Protein AF-A0A7J8PIS8-F1 (afdb_monomer)

Foldseek 3Di:
DDPVVVVVVVCVVCLLVLLVVLLCLLQVLLVCLVVVHDPADDPPDPVNVVVVCVVCVVLVVLVVVCVVVVHDPVVSLVVVLVSSLCSLFVSPVVVVCVVCVVVVHDDDDPDPDPPPQDPVNVVCVVVVNDDDPDDDPRCVSVVVSLVSLVVSLVSNVVCVVVPVDPRSDPVSNVSSVVNCSVVVCVCVVPPD

Solvent-accessible surface area (backbone atoms only — not comparable to full-atom values): 11129 Å² total; per-residue (Å²): 132,57,72,70,59,53,51,55,54,49,55,62,69,52,48,30,63,52,14,57,61,50,50,47,67,59,40,51,55,37,52,28,57,68,69,71,49,75,90,64,68,53,86,90,41,77,67,33,56,55,56,51,50,53,50,50,49,54,55,47,50,56,50,48,55,38,47,76,70,72,47,50,72,70,53,51,56,50,48,57,48,49,51,52,52,39,24,45,19,61,19,39,53,50,39,49,52,51,52,38,46,75,75,69,43,87,69,88,70,90,74,82,74,77,85,72,75,50,73,65,59,50,52,38,49,75,71,69,52,80,78,79,69,83,85,58,75,57,50,51,57,47,50,52,41,36,52,49,36,50,54,27,44,54,52,51,50,54,43,56,74,68,62,78,48,88,74,67,51,68,59,58,56,50,49,49,67,64,44,64,47,69,60,50,55,53,55,58,74,74,63,123

Mean predicted aligned error: 10.65 Å

Organism: Gossypium raimondii (NCBI:txid29730)

Radius of gyration: 21.22 Å; Cα contacts (8 Å, |Δi|>4): 119; chains: 1; bounding box: 47×52×52 Å

InterPro domains:
  IPR005150 Cellulose synthase [PF03552] (16-169)

Sequence (192 aa):
MGLFIGLGYSSYAYSSILSIPITTYSFVPQLALLNGLNIFPKVSEPWFLLYVLVFLGAYGQDFLEHCVGGGTIQRWWSDQRLWMIKGLSCFLFGLTEFLLKSIGIPTQGFNVTRKVVDDEQRKRYVQGLFEFGVSSAMFVPLTMAAIVNLFSFTYGLIHFVNGSNKEMGLMPLLLSASFPLLKQLWYWLFIQ

Secondary structure (DSSP, 8-state):
--HHHHHHHHHHHHGGGGHHHHHHHHHHHHHHHHTT---SPPTTSTHHHHHHHHHHHHHHHHHHHHHHTT--HHHHHHHHHHHHHHIIIIIHHHHHHHHHHHTTPPPPP---------HHHHHHHHTT-----S--TTHHHHHHHHHHHHHHHHHHHHHHHTTS-TTS-HHHHHHHHHSTHHHHHHHHHS--

Structure (mmCIF, N/CA/C/O backbone):
data_AF-A0A7J8PIS8-F1
#
_entry.id   AF-A0A7J8PIS8-F1
#
loop_
_atom_site.group_PDB
_atom_site.id
_atom_site.type_symbol
_atom_site.label_atom_id
_atom_site.label_alt_id
_atom_site.label_comp_id
_atom_site.label_asym_id
_atom_site.label_entity_id
_atom_site.label_seq_id
_atom_site.pdbx_PDB_ins_code
_atom_site.Cartn_x
_atom_site.Cartn_y
_atom_site.Cartn_z
_atom_site.occupancy
_atom_site.B_iso_or_equiv
_atom_site.auth_seq_id
_atom_site.auth_comp_id
_atom_site.auth_asym_id
_atom_site.auth_atom_id
_atom_site.pdbx_PDB_model_num
ATOM 1 N N . MET A 1 1 ? -17.020 -23.734 18.393 1.00 70.94 1 MET A N 1
ATOM 2 C CA . MET A 1 1 ? -16.803 -23.030 17.109 1.00 70.94 1 MET A CA 1
ATOM 3 C C . MET A 1 1 ? -16.137 -23.989 16.141 1.00 70.94 1 MET A C 1
ATOM 5 O O . MET A 1 1 ? -15.206 -24.665 16.555 1.00 70.94 1 MET A O 1
ATOM 9 N N . GLY A 1 2 ? -16.631 -24.106 14.905 1.00 92.00 2 GLY A N 1
ATOM 10 C CA . GLY A 1 2 ? -15.984 -24.940 13.882 1.00 92.00 2 GLY A CA 1
ATOM 11 C C . GLY A 1 2 ? -14.656 -24.339 13.407 1.00 92.00 2 GLY A C 1
ATOM 12 O O . GLY A 1 2 ? -14.461 -23.128 13.515 1.00 92.00 2 GLY A O 1
ATOM 13 N N . LEU A 1 3 ? -13.763 -25.171 12.857 1.00 92.62 3 LEU A N 1
ATOM 14 C CA . LEU A 1 3 ? -12.428 -24.758 12.396 1.00 92.62 3 LEU A CA 1
ATOM 15 C C . LEU A 1 3 ? -12.496 -23.611 11.373 1.00 92.62 3 LEU A C 1
ATOM 17 O O . LEU A 1 3 ? -11.812 -22.606 11.534 1.00 92.62 3 LEU A O 1
ATOM 21 N N . PHE A 1 4 ? -13.388 -23.711 10.383 1.00 92.19 4 PHE A N 1
ATOM 22 C CA . PHE A 1 4 ? -13.579 -22.673 9.361 1.00 92.19 4 PHE A CA 1
ATOM 23 C C . PHE A 1 4 ? -14.042 -21.332 9.937 1.00 92.19 4 PHE A C 1
ATOM 25 O O . PHE A 1 4 ? -13.582 -20.277 9.515 1.00 92.19 4 PHE A O 1
ATOM 32 N N . ILE A 1 5 ? -14.914 -21.370 10.944 1.00 92.50 5 ILE A N 1
ATOM 33 C CA . ILE A 1 5 ? -15.400 -20.162 11.616 1.00 92.50 5 ILE A CA 1
ATOM 34 C C . ILE A 1 5 ? -14.256 -19.510 12.404 1.00 92.50 5 ILE A C 1
ATOM 36 O O . ILE A 1 5 ? -14.087 -18.294 12.353 1.00 92.50 5 ILE A O 1
ATOM 40 N N . GLY A 1 6 ? -13.434 -20.316 13.087 1.00 92.12 6 GLY A N 1
ATOM 41 C CA . GLY A 1 6 ? -12.243 -19.833 13.789 1.00 92.12 6 GLY A CA 1
ATOM 42 C C . GLY A 1 6 ? -11.248 -19.132 12.860 1.00 92.12 6 GLY A C 1
ATOM 43 O O . GLY A 1 6 ? -10.754 -18.060 13.208 1.00 92.12 6 GLY A O 1
ATOM 44 N N . LEU A 1 7 ? -11.016 -19.689 11.665 1.00 91.38 7 LEU A N 1
ATOM 45 C CA . LEU A 1 7 ? -10.169 -19.068 10.639 1.00 91.38 7 LEU A CA 1
ATOM 46 C C . LEU A 1 7 ? -10.740 -17.739 10.127 1.00 91.38 7 LEU A C 1
ATOM 48 O O . LEU A 1 7 ? -9.987 -16.790 9.931 1.00 91.38 7 LEU A O 1
ATOM 52 N N . GLY A 1 8 ? -12.060 -17.640 9.958 1.00 88.50 8 GLY A N 1
ATOM 53 C CA . GLY A 1 8 ? -12.698 -16.383 9.563 1.00 88.50 8 GLY A CA 1
ATOM 54 C C . GLY A 1 8 ? -12.511 -15.278 10.607 1.00 88.50 8 GLY A C 1
ATOM 55 O O . GLY A 1 8 ? -12.168 -14.148 10.275 1.00 88.50 8 GLY A O 1
ATOM 56 N N . TYR A 1 9 ? -12.675 -15.588 11.895 1.00 89.12 9 TYR A N 1
ATOM 57 C CA . TYR A 1 9 ? -12.446 -14.590 12.945 1.00 89.12 9 TYR A CA 1
ATOM 58 C C . TYR A 1 9 ? -10.978 -14.173 13.053 1.00 89.12 9 TYR A C 1
ATOM 60 O O . TYR A 1 9 ? -10.696 -12.987 13.247 1.00 89.12 9 TYR A O 1
ATOM 68 N N . SER A 1 10 ? -10.041 -15.115 12.910 1.00 88.12 10 SER A N 1
ATOM 69 C CA . SER A 1 10 ? -8.617 -14.787 12.968 1.00 88.12 10 SER A CA 1
ATOM 70 C C . SER A 1 10 ? -8.183 -13.926 11.780 1.00 88.12 10 SER A C 1
ATOM 72 O O . SER A 1 10 ? -7.453 -12.957 11.990 1.00 88.12 10 SER A O 1
ATOM 74 N N . SER A 1 11 ? -8.677 -14.180 10.562 1.00 86.38 11 SER A N 1
ATOM 75 C CA . SER A 1 11 ? -8.344 -13.351 9.393 1.00 86.38 11 SER A CA 1
ATOM 76 C C . SER A 1 11 ? -8.783 -11.895 9.569 1.00 86.38 11 SER A C 1
ATOM 78 O O . SER A 1 11 ? -8.022 -10.974 9.260 1.00 86.38 11 SER A O 1
ATOM 80 N N . TYR A 1 12 ? -9.972 -11.665 10.135 1.00 83.94 12 TYR A N 1
ATOM 81 C CA . TYR A 1 12 ? -10.429 -10.312 10.460 1.00 83.94 12 TYR A CA 1
ATOM 82 C C . TYR A 1 12 ? -9.581 -9.656 11.554 1.00 83.94 12 TYR A C 1
ATOM 84 O O . TYR A 1 12 ? -9.215 -8.489 11.417 1.00 83.94 12 TYR A O 1
ATOM 92 N N . ALA A 1 13 ? -9.214 -10.394 12.605 1.00 84.06 13 ALA A N 1
ATOM 93 C CA . ALA A 1 13 ? -8.373 -9.866 13.682 1.00 84.06 13 ALA A CA 1
ATOM 94 C C . ALA A 1 13 ? -6.973 -9.459 13.186 1.00 84.06 13 ALA A C 1
ATOM 96 O O . ALA A 1 13 ? -6.450 -8.417 13.583 1.00 84.06 13 ALA A O 1
ATOM 97 N N . TYR A 1 14 ? -6.384 -10.241 12.278 1.00 84.50 14 TYR A N 1
ATOM 98 C CA . TYR A 1 14 ? -5.054 -9.978 11.723 1.00 84.50 14 TYR A CA 1
ATOM 99 C C . TYR A 1 14 ? -5.040 -9.006 10.539 1.00 84.50 14 TYR A C 1
ATOM 101 O O . TYR A 1 14 ? -3.963 -8.628 10.077 1.00 84.50 14 TYR A O 1
ATOM 109 N N . SER A 1 15 ? -6.200 -8.536 10.074 1.00 83.88 15 SER A N 1
ATOM 110 C CA . SER A 1 15 ? -6.287 -7.609 8.938 1.00 83.88 15 SER A CA 1
ATOM 111 C C . SER A 1 15 ? -5.486 -6.314 9.159 1.00 83.88 15 SER A C 1
ATOM 113 O O . SER A 1 15 ? -4.924 -5.777 8.210 1.00 83.88 15 SER A O 1
ATOM 115 N N . SER A 1 16 ? -5.331 -5.854 10.408 1.00 87.50 16 SER A N 1
ATOM 116 C CA . SER A 1 16 ? -4.517 -4.671 10.735 1.00 87.50 16 SER A CA 1
ATOM 117 C C . SER A 1 16 ? -3.022 -4.846 10.437 1.00 87.50 16 SER A C 1
ATOM 119 O O . SER A 1 16 ? -2.347 -3.864 10.129 1.00 87.50 16 SER A O 1
ATOM 121 N N . ILE A 1 17 ? -2.493 -6.078 10.466 1.00 89.00 17 ILE A N 1
ATOM 122 C CA . ILE A 1 17 ? -1.082 -6.359 10.135 1.00 89.00 17 ILE A CA 1
ATOM 123 C C . ILE A 1 17 ? -0.804 -6.080 8.653 1.00 89.00 17 ILE A C 1
ATOM 125 O O . ILE A 1 17 ? 0.300 -5.662 8.302 1.00 89.00 17 ILE A O 1
ATOM 129 N N . LEU A 1 18 ? -1.817 -6.211 7.786 1.00 85.88 18 LEU A N 1
ATOM 130 C CA . LEU A 1 18 ? -1.699 -5.907 6.358 1.00 85.88 18 LEU A CA 1
ATOM 131 C C . LEU A 1 18 ? -1.367 -4.428 6.089 1.00 85.88 18 LEU A C 1
ATOM 133 O O . LEU A 1 18 ? -0.925 -4.098 4.992 1.00 85.88 18 LEU A O 1
ATOM 137 N N . SER A 1 19 ? -1.496 -3.536 7.078 1.00 88.31 19 SER A N 1
ATOM 138 C CA . SER A 1 19 ? -1.048 -2.145 6.941 1.00 88.31 19 SER A CA 1
ATOM 139 C C . SER A 1 19 ? 0.449 -2.007 6.635 1.00 88.31 19 SER A C 1
ATOM 141 O O . SER A 1 19 ? 0.820 -1.103 5.886 1.00 88.31 19 SER A O 1
ATOM 143 N N . ILE A 1 20 ? 1.307 -2.907 7.137 1.00 88.31 20 ILE A N 1
ATOM 144 C CA . ILE A 1 20 ? 2.763 -2.880 6.899 1.00 88.31 20 ILE A CA 1
ATOM 145 C C . ILE A 1 20 ? 3.096 -3.098 5.414 1.00 88.31 20 ILE A C 1
ATOM 147 O O . ILE A 1 20 ? 3.748 -2.234 4.819 1.00 88.31 20 ILE A O 1
ATOM 151 N N . PRO A 1 21 ? 2.671 -4.204 4.766 1.00 83.88 21 PRO A N 1
ATOM 152 C CA . PRO A 1 21 ? 2.933 -4.372 3.345 1.00 83.88 21 PRO A CA 1
ATOM 153 C C . PRO A 1 21 ? 2.236 -3.288 2.516 1.00 83.88 21 PRO A C 1
ATOM 155 O O . PRO A 1 21 ? 2.871 -2.731 1.626 1.00 83.88 21 PRO A O 1
ATOM 158 N N . ILE A 1 22 ? 0.989 -2.908 2.831 1.00 84.50 22 ILE A N 1
ATOM 159 C CA . ILE A 1 22 ? 0.259 -1.885 2.058 1.00 84.50 22 ILE A CA 1
ATOM 160 C C . ILE A 1 22 ? 0.991 -0.535 2.077 1.00 84.50 22 ILE A C 1
ATOM 162 O O . ILE A 1 22 ? 1.167 0.080 1.026 1.00 84.50 22 ILE A O 1
ATOM 166 N N . THR A 1 23 ? 1.460 -0.080 3.243 1.00 85.75 23 THR A N 1
ATOM 167 C CA . THR A 1 23 ? 2.261 1.154 3.330 1.00 85.75 23 THR A CA 1
ATOM 168 C C . THR A 1 23 ? 3.573 1.033 2.583 1.00 85.75 23 THR A C 1
ATOM 170 O O . THR A 1 23 ? 3.913 1.927 1.812 1.00 85.75 23 THR A O 1
ATOM 173 N N . THR A 1 24 ? 4.285 -0.079 2.758 1.00 84.75 24 THR A N 1
ATOM 174 C CA . THR A 1 24 ? 5.570 -0.313 2.092 1.00 84.75 24 THR A CA 1
ATOM 175 C C . THR A 1 24 ? 5.413 -0.235 0.573 1.00 84.75 24 THR A C 1
ATOM 177 O O . THR A 1 24 ? 6.098 0.553 -0.079 1.00 84.75 24 THR A O 1
ATOM 180 N N . TYR A 1 25 ? 4.446 -0.956 0.001 1.00 80.50 25 TYR A N 1
ATOM 181 C CA . TYR A 1 25 ? 4.177 -0.927 -1.439 1.00 80.50 25 TYR A CA 1
ATOM 182 C C . TYR A 1 25 ? 3.602 0.409 -1.932 1.00 80.50 25 TYR A C 1
ATOM 184 O O . TYR A 1 25 ? 3.693 0.692 -3.123 1.00 80.50 25 TYR A O 1
ATOM 192 N N . SER A 1 26 ? 3.050 1.242 -1.045 1.00 81.25 26 SER A N 1
ATOM 193 C CA . SER A 1 26 ? 2.547 2.580 -1.382 1.00 81.25 26 SER A CA 1
ATOM 194 C C . SER A 1 26 ? 3.615 3.675 -1.410 1.00 81.25 26 SER A C 1
ATOM 196 O O . SER A 1 26 ? 3.302 4.774 -1.867 1.00 81.25 26 SER A O 1
ATOM 198 N N . PHE A 1 27 ? 4.828 3.421 -0.909 1.00 83.75 27 PHE A N 1
ATOM 199 C CA . PHE A 1 27 ? 5.922 4.400 -0.927 1.00 83.75 27 PHE A CA 1
ATOM 200 C C . PHE A 1 27 ? 7.170 3.896 -1.655 1.00 83.75 27 PHE A C 1
ATOM 202 O O . PHE A 1 27 ? 7.845 4.681 -2.319 1.00 83.75 27 PHE A O 1
ATOM 209 N N . VAL A 1 28 ? 7.499 2.605 -1.549 1.00 84.12 28 VAL A N 1
ATOM 210 C CA . VAL A 1 28 ? 8.741 2.044 -2.105 1.00 84.12 28 VAL A CA 1
ATOM 211 C C . VAL A 1 28 ? 8.839 2.223 -3.628 1.00 84.12 28 VAL A C 1
ATOM 213 O O . VAL A 1 28 ? 9.862 2.746 -4.073 1.00 84.12 28 VAL A O 1
ATOM 216 N N . PRO A 1 29 ? 7.820 1.886 -4.447 1.00 79.19 29 PRO A N 1
ATOM 217 C CA . PRO A 1 29 ? 7.880 2.115 -5.893 1.00 79.19 29 PRO A CA 1
ATOM 218 C C . PRO A 1 29 ? 8.028 3.597 -6.260 1.00 79.19 29 PRO A C 1
ATOM 220 O O . PRO A 1 29 ? 8.784 3.938 -7.168 1.00 79.19 29 PRO A O 1
ATOM 223 N N . GLN A 1 30 ? 7.340 4.482 -5.536 1.00 83.88 30 GLN A N 1
ATOM 224 C CA . GLN A 1 30 ? 7.340 5.921 -5.789 1.00 83.88 30 GLN A CA 1
ATOM 225 C C . GLN A 1 30 ? 8.699 6.543 -5.467 1.00 83.88 30 GLN A C 1
ATOM 227 O O . GLN A 1 30 ? 9.219 7.347 -6.243 1.00 83.88 30 GLN A O 1
ATOM 232 N N . LEU A 1 31 ? 9.285 6.160 -4.331 1.00 84.31 31 LEU A N 1
ATOM 233 C CA . LEU A 1 31 ? 10.609 6.613 -3.915 1.00 84.31 31 LEU A CA 1
ATOM 234 C C . LEU A 1 31 ? 11.702 6.029 -4.809 1.00 84.31 31 LEU A C 1
ATOM 236 O O . LEU A 1 31 ? 12.662 6.725 -5.126 1.00 84.31 31 LEU A O 1
ATOM 240 N N . ALA A 1 32 ? 11.565 4.783 -5.257 1.00 82.62 32 ALA A N 1
ATOM 241 C CA . ALA A 1 32 ? 12.503 4.189 -6.204 1.00 82.62 32 ALA A CA 1
ATOM 242 C C . ALA A 1 32 ? 12.521 4.936 -7.536 1.00 82.62 32 ALA A C 1
ATOM 244 O O . ALA A 1 32 ? 13.596 5.262 -8.036 1.00 82.62 32 ALA A O 1
ATOM 245 N N . LEU A 1 33 ? 11.339 5.285 -8.054 1.00 78.00 33 LEU A N 1
ATOM 246 C CA . LEU A 1 33 ? 11.198 6.080 -9.271 1.00 78.00 33 LEU A CA 1
ATOM 247 C C . LEU A 1 33 ? 11.867 7.456 -9.118 1.00 78.00 33 LEU A C 1
ATOM 249 O O . LEU A 1 33 ? 12.611 7.876 -9.998 1.00 78.00 33 LEU A O 1
ATOM 253 N N . LEU A 1 34 ? 11.666 8.132 -7.983 1.00 82.38 34 LEU A N 1
ATOM 254 C CA . LEU A 1 34 ? 12.286 9.436 -7.712 1.00 82.38 34 LEU A CA 1
ATOM 255 C C . LEU A 1 34 ? 13.813 9.365 -7.576 1.00 82.38 34 LEU A C 1
ATOM 257 O O . LEU A 1 34 ? 14.502 10.304 -7.959 1.00 82.38 34 LEU A O 1
ATOM 261 N N . ASN A 1 35 ? 14.344 8.256 -7.060 1.00 83.06 35 ASN A N 1
ATOM 262 C CA . ASN A 1 35 ? 15.786 8.037 -6.928 1.00 83.06 35 ASN A CA 1
ATOM 263 C C . ASN A 1 35 ? 16.432 7.442 -8.193 1.00 83.06 35 ASN A C 1
ATOM 265 O O . ASN A 1 35 ? 17.638 7.203 -8.202 1.00 83.06 35 ASN A O 1
ATOM 269 N N . GLY A 1 36 ? 15.654 7.151 -9.242 1.00 76.00 36 GLY A N 1
ATOM 270 C CA . GLY A 1 36 ? 16.148 6.466 -10.440 1.00 76.00 36 GLY A CA 1
ATOM 271 C C . GLY A 1 36 ? 16.598 5.019 -10.189 1.00 76.00 36 GLY A C 1
ATOM 272 O O . GLY A 1 36 ? 17.368 4.471 -10.976 1.00 76.00 36 GLY A O 1
ATOM 273 N N . LEU A 1 37 ? 16.141 4.394 -9.099 1.00 77.00 37 LEU A N 1
ATOM 274 C CA . LEU A 1 37 ? 16.452 3.007 -8.757 1.00 77.00 37 LEU A CA 1
ATOM 275 C C . LEU A 1 37 ? 15.463 2.058 -9.436 1.00 77.00 37 LEU A C 1
ATOM 277 O O . LEU A 1 37 ? 14.248 2.244 -9.364 1.00 77.00 37 LEU A O 1
ATOM 281 N N . ASN A 1 38 ? 15.979 0.990 -10.043 1.00 71.38 38 ASN A N 1
ATOM 282 C CA . ASN A 1 38 ? 15.148 -0.025 -10.680 1.00 71.38 38 ASN A CA 1
ATOM 283 C C . ASN A 1 38 ? 14.947 -1.213 -9.728 1.00 71.38 38 ASN A C 1
ATOM 285 O O . ASN A 1 38 ? 15.834 -2.046 -9.570 1.00 71.38 38 ASN A O 1
ATOM 289 N N . ILE A 1 39 ? 13.792 -1.264 -9.055 1.00 71.31 39 ILE A N 1
ATOM 290 C CA . ILE A 1 39 ? 13.435 -2.364 -8.133 1.00 71.31 39 ILE A CA 1
ATOM 291 C C . ILE A 1 39 ? 12.969 -3.610 -8.896 1.00 71.31 39 ILE A C 1
ATOM 293 O O . ILE A 1 39 ? 13.098 -4.729 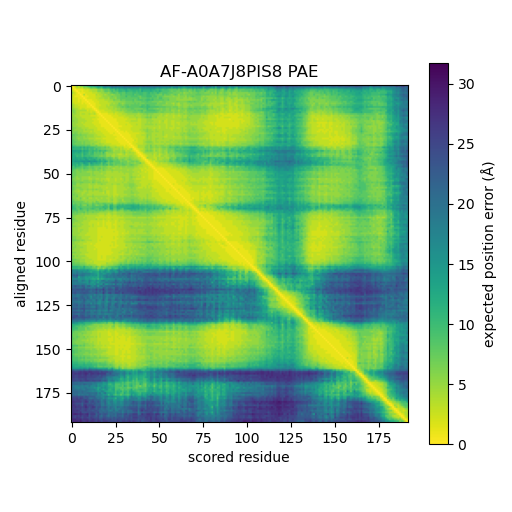-8.405 1.00 71.31 39 ILE A O 1
ATOM 297 N N . PHE A 1 40 ? 12.417 -3.423 -10.094 1.00 71.00 40 PHE A N 1
ATOM 298 C CA . PHE A 1 40 ? 11.890 -4.512 -10.906 1.00 71.00 40 PHE A CA 1
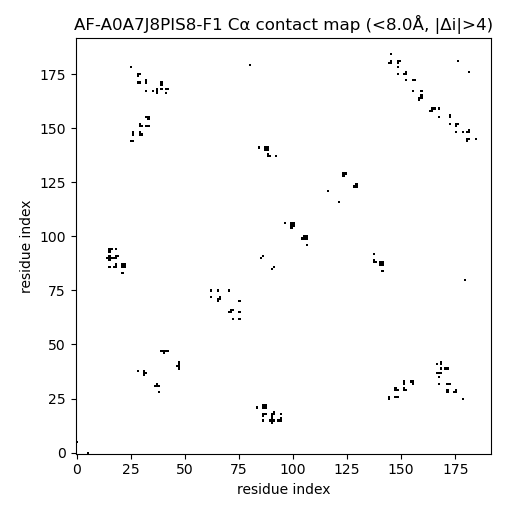ATOM 299 C C . PHE A 1 40 ? 12.940 -5.011 -11.904 1.00 71.00 40 PHE A C 1
ATOM 301 O O . PHE A 1 40 ? 13.741 -4.209 -12.395 1.00 71.00 40 PHE A O 1
ATOM 308 N N . PRO A 1 41 ? 12.927 -6.315 -12.240 1.00 70.31 41 PRO A N 1
ATOM 309 C CA . PRO A 1 41 ? 13.809 -6.852 -13.267 1.00 70.31 41 PRO A CA 1
ATOM 310 C C . PRO A 1 41 ? 13.544 -6.179 -14.614 1.00 70.31 41 PRO A C 1
ATOM 312 O O . PRO A 1 41 ? 12.417 -5.774 -14.928 1.00 70.31 41 PRO A O 1
ATOM 315 N N . LYS A 1 42 ? 14.592 -6.076 -15.433 1.00 71.62 42 LYS A N 1
ATOM 316 C CA . LYS A 1 42 ? 14.479 -5.524 -16.786 1.00 71.62 42 LYS A CA 1
ATOM 317 C C . LYS A 1 42 ? 13.571 -6.413 -17.638 1.00 71.62 42 LYS A C 1
ATOM 319 O O . LYS A 1 42 ? 13.571 -7.629 -17.496 1.00 71.62 42 LYS A O 1
ATOM 324 N N . VAL A 1 43 ? 12.855 -5.812 -18.591 1.00 70.31 43 VAL A N 1
ATOM 325 C CA . VAL A 1 43 ? 11.964 -6.537 -19.526 1.00 70.31 43 VAL A CA 1
ATOM 326 C C . VAL A 1 43 ? 12.723 -7.592 -20.347 1.00 70.31 43 VAL A C 1
ATOM 328 O O . VAL A 1 43 ? 12.141 -8.573 -20.793 1.00 70.31 43 VAL A O 1
ATOM 331 N N . SER A 1 44 ? 14.034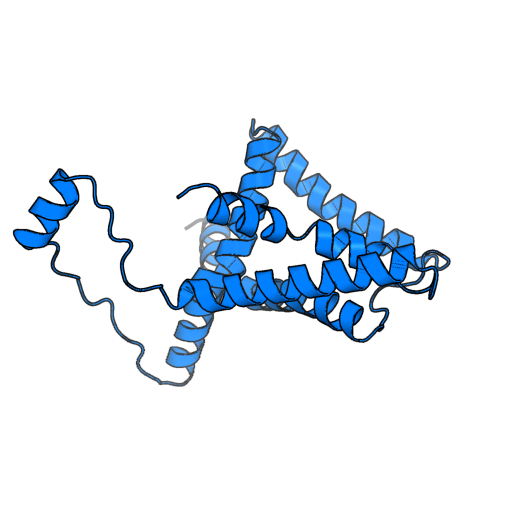 -7.408 -20.528 1.00 74.88 44 SER A N 1
ATOM 332 C CA . SER A 1 44 ? 14.923 -8.360 -21.199 1.00 74.88 44 SER A CA 1
ATOM 333 C C . SER A 1 44 ? 15.201 -9.633 -20.394 1.00 74.88 44 SER A C 1
ATOM 335 O O . SER A 1 44 ? 15.711 -10.598 -20.957 1.00 74.88 44 SER A O 1
ATOM 337 N N . GLU A 1 45 ? 14.929 -9.645 -19.088 1.00 79.31 45 GLU A N 1
ATOM 338 C CA . GLU A 1 45 ? 15.208 -10.791 -18.228 1.00 79.31 45 GLU A CA 1
ATOM 339 C C . GLU A 1 45 ? 14.020 -11.762 -18.173 1.00 79.31 45 GLU A C 1
ATOM 341 O O . GLU A 1 45 ? 12.884 -11.329 -17.981 1.00 79.31 45 GLU A O 1
ATOM 346 N N . PRO A 1 46 ? 14.250 -13.087 -18.222 1.00 83.00 46 PRO A N 1
ATOM 347 C CA . PRO A 1 46 ? 13.177 -14.080 -18.110 1.00 83.00 46 PRO A CA 1
ATOM 348 C C . PRO A 1 46 ? 12.359 -13.963 -16.814 1.00 83.00 46 PRO A C 1
ATOM 350 O O . PRO A 1 46 ? 11.156 -14.221 -16.809 1.00 83.00 46 PRO A O 1
ATOM 353 N N . TRP A 1 47 ? 12.994 -13.528 -15.719 1.00 78.12 47 TRP A N 1
ATOM 354 C CA . TRP A 1 47 ? 12.359 -13.343 -14.411 1.00 78.12 47 TRP A CA 1
ATOM 355 C C . TRP A 1 47 ? 11.217 -12.328 -14.440 1.00 78.12 47 TRP A C 1
ATOM 357 O O . TRP A 1 47 ? 10.268 -12.464 -13.671 1.00 78.12 47 TRP A O 1
ATOM 367 N N . PHE A 1 48 ? 11.254 -11.360 -15.359 1.00 77.00 48 PHE A N 1
ATOM 368 C CA . PHE A 1 48 ? 10.181 -10.391 -15.558 1.00 77.00 48 PHE A CA 1
ATOM 369 C C . PHE A 1 48 ? 8.822 -11.057 -15.812 1.00 77.00 48 PHE A C 1
ATOM 371 O O . PHE A 1 48 ? 7.808 -10.619 -15.266 1.00 77.00 48 PHE A O 1
ATOM 378 N N . LEU A 1 49 ? 8.798 -12.156 -16.574 1.00 77.94 49 LEU A N 1
ATOM 379 C CA . LEU A 1 49 ? 7.563 -12.884 -16.874 1.00 77.94 49 LEU A CA 1
ATOM 380 C C . LEU A 1 49 ? 6.912 -13.459 -15.614 1.00 77.94 49 LEU A C 1
ATOM 382 O O . LEU A 1 49 ? 5.688 -13.450 -15.508 1.00 77.94 49 LEU A O 1
ATOM 386 N N . LEU A 1 50 ? 7.711 -13.908 -14.641 1.00 81.19 50 LEU A N 1
ATOM 387 C CA . LEU A 1 50 ? 7.188 -14.424 -13.376 1.00 81.19 50 LEU A CA 1
ATOM 388 C C . LEU A 1 50 ? 6.495 -13.323 -12.568 1.00 81.19 50 LEU A C 1
ATOM 390 O O . LEU A 1 50 ? 5.407 -13.554 -12.046 1.00 81.19 50 LEU A O 1
ATOM 394 N N . TYR A 1 51 ? 7.064 -12.114 -12.519 1.00 72.44 51 TYR A N 1
ATOM 395 C CA . TYR A 1 51 ? 6.426 -10.975 -11.849 1.00 72.44 51 TYR A CA 1
ATOM 396 C C . TYR A 1 51 ? 5.089 -10.608 -12.495 1.00 72.44 51 TYR A C 1
ATOM 398 O O . TYR A 1 51 ? 4.097 -10.418 -11.792 1.00 72.44 51 TYR A O 1
ATOM 406 N N . VAL A 1 52 ? 5.047 -10.551 -13.829 1.00 75.88 52 VAL A N 1
ATOM 407 C CA . VAL A 1 52 ? 3.814 -10.258 -14.573 1.00 75.88 52 VAL A CA 1
ATOM 408 C C . VAL A 1 52 ? 2.761 -11.344 -14.340 1.00 75.88 52 VAL A C 1
ATOM 410 O O . VAL A 1 52 ? 1.597 -11.020 -14.112 1.00 75.88 52 VAL A O 1
ATOM 413 N N . LEU A 1 53 ? 3.158 -12.619 -14.347 1.00 81.50 53 LEU A N 1
ATOM 414 C CA . LEU A 1 53 ? 2.249 -13.742 -14.123 1.00 81.50 53 LEU A CA 1
ATOM 415 C C . LEU A 1 53 ? 1.651 -13.724 -12.711 1.00 81.50 53 LEU A C 1
ATOM 417 O O . LEU A 1 53 ? 0.444 -13.893 -12.566 1.00 81.50 53 LEU A O 1
ATOM 421 N N . VAL A 1 54 ? 2.471 -13.492 -11.681 1.00 79.44 54 VAL A N 1
ATOM 422 C CA . VAL A 1 54 ? 1.998 -13.407 -10.288 1.00 79.44 54 VAL A CA 1
ATOM 423 C C . VAL A 1 54 ? 1.063 -12.213 -10.107 1.00 79.44 54 VAL A C 1
ATOM 425 O O . VAL A 1 54 ? 0.015 -12.349 -9.477 1.00 79.44 54 VAL A O 1
ATOM 428 N N . PHE A 1 55 ? 1.397 -11.064 -10.700 1.00 76.19 55 PHE A N 1
ATOM 429 C CA . PHE A 1 55 ? 0.547 -9.876 -10.668 1.00 76.19 55 PHE A CA 1
ATOM 430 C C . PHE A 1 55 ? -0.812 -10.137 -11.333 1.00 76.19 55 PHE A C 1
ATOM 432 O O . PHE A 1 55 ? -1.855 -9.933 -10.713 1.00 76.19 55 PHE A O 1
ATOM 439 N N . LEU A 1 56 ? -0.817 -10.646 -12.568 1.00 79.06 56 LEU A N 1
ATOM 440 C CA . LEU A 1 56 ? -2.051 -10.974 -13.288 1.00 79.06 56 LEU A CA 1
ATOM 441 C C . LEU A 1 56 ? -2.855 -12.070 -12.586 1.00 79.06 56 LEU A C 1
ATOM 443 O O . LEU A 1 56 ? -4.078 -11.986 -12.553 1.00 79.06 56 LEU A O 1
ATOM 447 N N . GLY A 1 57 ? -2.189 -13.071 -12.011 1.00 81.88 57 GLY A N 1
ATOM 448 C CA . GLY A 1 57 ? -2.834 -14.138 -11.253 1.00 81.88 57 GLY A CA 1
ATOM 449 C C . GLY A 1 57 ? -3.552 -13.611 -10.012 1.00 81.88 57 GLY A C 1
ATOM 450 O O . GLY A 1 57 ? -4.721 -13.927 -9.814 1.00 81.88 57 GLY A O 1
ATOM 451 N N . ALA A 1 58 ? -2.895 -12.756 -9.222 1.00 80.44 58 ALA A N 1
ATOM 452 C CA . ALA A 1 58 ? -3.481 -12.179 -8.013 1.00 80.44 58 ALA A CA 1
ATOM 453 C C . ALA A 1 58 ? -4.694 -11.282 -8.324 1.00 80.44 58 ALA A C 1
ATOM 455 O O . ALA A 1 58 ? -5.777 -11.503 -7.785 1.00 80.44 58 ALA A O 1
ATOM 456 N N . TYR A 1 59 ? -4.542 -10.312 -9.235 1.00 79.75 59 TYR A N 1
ATOM 457 C CA . TYR A 1 59 ? -5.644 -9.419 -9.622 1.00 79.75 59 TYR A CA 1
ATOM 458 C C . TYR A 1 59 ? -6.743 -10.148 -10.399 1.00 79.75 59 TYR A C 1
ATOM 460 O O . TYR A 1 59 ? -7.920 -9.829 -10.248 1.00 79.75 59 TYR A O 1
ATOM 468 N N . GLY A 1 60 ? -6.373 -11.126 -11.226 1.00 86.00 60 GLY A N 1
ATOM 469 C CA . GLY A 1 60 ? -7.310 -11.941 -11.989 1.00 86.00 60 GLY A CA 1
ATOM 470 C C . GLY A 1 60 ? -8.159 -12.831 -11.089 1.00 86.00 60 GLY A C 1
ATOM 471 O O . GLY A 1 60 ? -9.368 -12.895 -11.286 1.00 86.00 60 GLY A O 1
ATOM 472 N N . GLN A 1 61 ? -7.561 -13.468 -10.079 1.00 89.25 61 GLN A N 1
ATOM 473 C CA . GLN A 1 61 ? -8.301 -14.263 -9.100 1.00 89.25 61 GLN A CA 1
ATOM 474 C C . GLN A 1 61 ? -9.290 -13.396 -8.313 1.00 89.25 61 GLN A C 1
ATOM 476 O O . GLN A 1 61 ? -10.463 -13.752 -8.228 1.00 89.25 61 GLN A O 1
ATOM 481 N N . ASP A 1 62 ? -8.839 -12.253 -7.793 1.00 84.44 62 ASP A N 1
ATOM 482 C CA . ASP A 1 62 ? -9.687 -11.325 -7.035 1.00 84.44 62 ASP A CA 1
ATOM 483 C C . ASP A 1 62 ? -10.853 -10.787 -7.887 1.00 84.44 62 ASP A C 1
ATOM 485 O O . ASP A 1 62 ? -12.009 -10.751 -7.460 1.00 84.44 62 ASP A O 1
ATOM 489 N N . PHE A 1 63 ? -10.575 -10.459 -9.151 1.00 86.38 63 PHE A N 1
ATOM 490 C CA . PHE A 1 63 ? -11.601 -10.059 -10.107 1.00 86.38 63 PHE A CA 1
ATOM 491 C C . PHE A 1 63 ? -12.602 -11.185 -10.403 1.00 86.38 63 PHE A C 1
ATOM 493 O O . PHE A 1 63 ? -13.812 -10.949 -10.404 1.00 86.38 63 PHE A O 1
ATOM 500 N N . LEU A 1 64 ? -12.119 -12.409 -10.636 1.00 91.06 64 LEU A N 1
ATOM 501 C CA . LEU A 1 64 ? -12.969 -13.572 -10.898 1.00 91.06 64 LEU A CA 1
ATOM 502 C C . LEU A 1 64 ? -13.876 -13.884 -9.707 1.00 91.06 64 LEU A C 1
ATOM 504 O O . LEU A 1 64 ? -15.060 -14.142 -9.913 1.00 91.06 64 LEU A O 1
ATOM 508 N N . GLU A 1 65 ? -13.361 -13.814 -8.481 1.00 90.06 65 GLU A N 1
ATOM 509 C CA . GLU A 1 65 ? -14.159 -13.988 -7.264 1.00 90.06 65 GLU A CA 1
ATOM 510 C C . GLU A 1 65 ? -15.274 -12.937 -7.181 1.00 90.06 65 GLU A C 1
ATOM 512 O O . GLU A 1 65 ? -16.438 -13.273 -6.934 1.00 90.06 65 GLU A O 1
ATOM 517 N N . HIS A 1 66 ? -14.958 -11.680 -7.505 1.00 87.00 66 HIS A N 1
ATOM 518 C CA . HIS A 1 66 ? -15.952 -10.612 -7.559 1.00 87.00 66 HIS A CA 1
ATOM 519 C C . HIS A 1 66 ? -17.016 -10.847 -8.646 1.00 87.00 66 HIS A C 1
ATOM 521 O O . HIS A 1 66 ? -18.202 -10.590 -8.418 1.00 87.00 66 HIS A O 1
ATOM 527 N N . CYS A 1 67 ? -16.624 -11.362 -9.815 1.00 90.00 67 CYS A N 1
ATOM 528 C CA . CYS A 1 67 ? -17.549 -11.708 -10.897 1.00 90.00 67 CYS A CA 1
ATOM 529 C C . CYS A 1 67 ? -18.449 -12.900 -10.547 1.00 90.00 67 CYS A C 1
ATOM 531 O O . CYS A 1 67 ? -19.654 -12.840 -10.794 1.00 90.00 67 CYS A O 1
ATOM 533 N N . VAL A 1 68 ? -17.896 -13.958 -9.945 1.00 92.50 68 VAL A N 1
ATOM 534 C CA . VAL A 1 68 ? -18.667 -15.123 -9.471 1.00 92.50 68 VAL A CA 1
ATOM 535 C C . VAL A 1 68 ? -19.659 -14.703 -8.384 1.00 92.50 68 VAL A C 1
ATOM 537 O O . VAL A 1 68 ? -20.791 -15.183 -8.365 1.00 92.50 68 VAL A O 1
ATOM 540 N N . GLY A 1 69 ? -19.286 -13.737 -7.542 1.00 87.25 69 GLY A N 1
ATOM 541 C CA . GLY A 1 69 ? -20.174 -13.099 -6.568 1.00 87.25 69 GLY A CA 1
ATOM 542 C C . GLY A 1 69 ? -21.256 -12.181 -7.163 1.00 87.25 69 GLY A C 1
ATOM 543 O O . GLY A 1 69 ? -21.972 -11.528 -6.404 1.00 87.25 69 GLY A O 1
ATOM 544 N N . GLY A 1 70 ? -21.387 -12.085 -8.493 1.00 90.94 70 GLY A N 1
ATOM 545 C CA . GLY A 1 70 ? -22.370 -11.223 -9.163 1.00 90.94 70 GLY A CA 1
ATOM 546 C C . GLY A 1 70 ? -22.033 -9.727 -9.104 1.00 90.94 70 GLY A C 1
ATOM 547 O O . GLY A 1 70 ? -22.906 -8.870 -9.277 1.00 90.94 70 GLY A O 1
ATOM 548 N N . GLY A 1 71 ? -20.778 -9.388 -8.815 1.00 87.19 71 GLY A N 1
ATOM 549 C CA . GLY A 1 71 ? -20.286 -8.020 -8.772 1.00 87.19 71 GLY A CA 1
ATOM 550 C C . GLY A 1 71 ? -19.982 -7.450 -10.160 1.00 87.19 71 GLY A C 1
ATOM 551 O O . GLY A 1 71 ? -19.652 -8.160 -11.106 1.00 87.19 71 GLY A O 1
ATOM 552 N N . THR A 1 72 ? -20.087 -6.128 -10.292 1.00 89.94 72 THR A N 1
ATOM 553 C CA . THR A 1 72 ? -19.703 -5.394 -11.506 1.00 89.94 72 THR A CA 1
ATOM 554 C C . THR A 1 72 ? -18.252 -4.922 -11.428 1.00 89.94 72 THR A C 1
ATOM 556 O O . THR A 1 72 ? -17.727 -4.681 -10.343 1.00 89.94 72 THR A O 1
ATOM 559 N N . ILE A 1 73 ? -17.619 -4.679 -12.581 1.00 84.44 73 ILE A N 1
ATOM 560 C CA . ILE A 1 73 ? -16.239 -4.156 -12.669 1.00 84.44 73 ILE A CA 1
ATOM 561 C C . ILE A 1 73 ? -16.068 -2.868 -11.844 1.00 84.44 73 ILE A C 1
ATOM 563 O O . ILE A 1 73 ? -15.060 -2.671 -11.169 1.00 84.44 73 ILE A O 1
ATOM 567 N N . GLN A 1 74 ? -17.077 -1.991 -11.846 1.00 84.69 74 GLN A N 1
ATOM 568 C CA . GLN A 1 74 ? -17.050 -0.751 -11.067 1.00 84.69 74 GLN A CA 1
ATOM 569 C C . GLN A 1 74 ? -17.049 -1.000 -9.552 1.00 84.69 74 GLN A C 1
ATOM 571 O O . GLN A 1 74 ? -16.413 -0.245 -8.810 1.00 84.69 74 GLN A O 1
ATOM 576 N N . ARG A 1 75 ? -17.752 -2.040 -9.084 1.00 85.88 75 ARG A N 1
ATOM 577 C CA . ARG A 1 75 ? -17.745 -2.438 -7.671 1.00 85.88 75 ARG A CA 1
ATOM 578 C C . ARG A 1 75 ? -16.395 -3.023 -7.285 1.00 85.88 75 ARG A C 1
ATOM 580 O O . ARG A 1 75 ? -15.836 -2.557 -6.300 1.00 85.88 75 ARG A O 1
ATOM 587 N N . TRP A 1 76 ? -15.842 -3.912 -8.106 1.00 85.69 76 TRP A N 1
ATOM 588 C CA . TRP A 1 76 ? -14.500 -4.464 -7.912 1.00 85.69 76 TRP A CA 1
ATOM 589 C C . TRP A 1 76 ? -13.445 -3.359 -7.784 1.00 85.69 76 TRP A C 1
ATOM 591 O O . TRP A 1 76 ? -12.717 -3.284 -6.798 1.00 85.69 76 TRP A O 1
ATOM 601 N N . TRP A 1 77 ? -13.444 -2.409 -8.724 1.00 82.31 77 TRP A N 1
ATOM 602 C CA . TRP A 1 77 ? -12.529 -1.268 -8.682 1.00 82.31 77 TRP A CA 1
ATOM 603 C C . TRP A 1 77 ? -12.716 -0.404 -7.427 1.00 82.31 77 TRP A C 1
ATOM 605 O O . TRP A 1 77 ? -11.758 0.136 -6.873 1.00 82.31 77 TRP A O 1
ATOM 615 N N . SER A 1 78 ? -13.958 -0.245 -6.968 1.00 85.19 78 SER A N 1
ATOM 616 C CA . SER A 1 78 ? -14.256 0.527 -5.757 1.00 85.19 78 SER A CA 1
ATOM 617 C C . SER A 1 78 ? -13.820 -0.205 -4.488 1.00 85.19 78 SER A C 1
ATOM 619 O O . SER A 1 78 ? -13.392 0.450 -3.538 1.00 85.19 78 SER A O 1
ATOM 621 N N . ASP A 1 79 ? -13.884 -1.535 -4.482 1.00 86.06 79 ASP A N 1
ATOM 622 C CA . ASP A 1 79 ? -13.431 -2.368 -3.372 1.00 86.06 79 ASP A CA 1
ATOM 623 C C . ASP A 1 79 ? -11.905 -2.347 -3.244 1.00 86.06 79 ASP A C 1
ATOM 625 O O . ASP A 1 79 ? -11.386 -2.033 -2.173 1.00 86.06 79 ASP A O 1
ATOM 629 N N . GLN A 1 80 ? -11.187 -2.492 -4.365 1.00 83.75 80 GLN A N 1
ATOM 630 C CA . GLN A 1 80 ? -9.732 -2.321 -4.423 1.00 83.75 80 GLN A CA 1
ATOM 631 C C . GLN A 1 80 ? -9.299 -0.964 -3.847 1.00 83.75 80 GLN A C 1
ATOM 633 O O . GLN A 1 80 ? -8.409 -0.883 -2.998 1.00 83.75 80 GLN A O 1
ATOM 638 N N . ARG A 1 81 ? -9.994 0.120 -4.225 1.00 81.81 81 ARG A N 1
ATOM 639 C CA . ARG A 1 81 ? -9.770 1.466 -3.666 1.00 81.81 81 ARG A CA 1
ATOM 640 C C . ARG A 1 81 ? -9.981 1.518 -2.160 1.00 81.81 81 ARG A C 1
ATOM 642 O O . ARG A 1 81 ? -9.148 2.070 -1.439 1.00 81.81 81 ARG A O 1
ATOM 649 N N . LEU A 1 82 ? -11.102 0.980 -1.692 1.00 86.19 82 LEU A N 1
ATOM 650 C CA . LEU A 1 82 ? -11.446 0.990 -0.278 1.00 86.19 82 LEU A CA 1
ATOM 651 C C . LEU A 1 82 ? -10.441 0.175 0.543 1.00 86.19 82 LEU A C 1
ATOM 653 O O . LEU A 1 82 ? -10.109 0.577 1.658 1.00 86.19 82 LEU A O 1
ATOM 657 N N . TRP A 1 83 ? -9.928 -0.923 -0.009 1.00 84.06 83 TRP A N 1
ATOM 658 C CA . TRP A 1 83 ? -8.925 -1.763 0.632 1.00 84.06 83 TRP A CA 1
ATOM 659 C C . TRP A 1 83 ? -7.627 -0.996 0.926 1.00 84.06 83 TRP A C 1
ATOM 661 O O . TRP A 1 83 ? -7.161 -1.010 2.067 1.00 84.06 83 TRP A O 1
ATOM 671 N N . MET A 1 84 ? -7.103 -0.211 -0.023 1.00 83.56 84 MET A N 1
ATOM 672 C CA . MET A 1 84 ? -5.924 0.632 0.251 1.00 83.56 84 MET A CA 1
ATOM 673 C C . 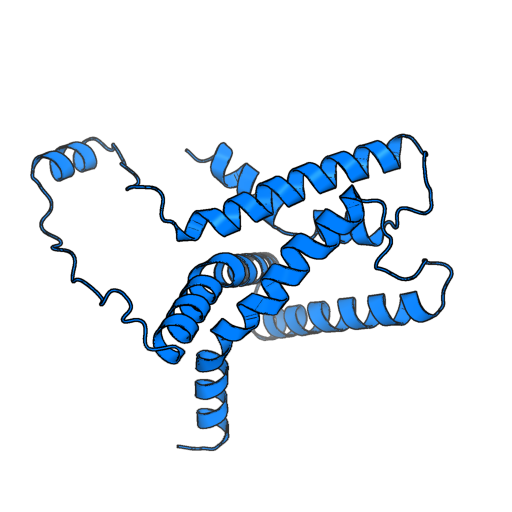MET A 1 84 ? -6.216 1.778 1.217 1.00 83.56 84 MET A C 1
ATOM 675 O O . MET A 1 84 ? -5.373 2.083 2.058 1.00 83.56 84 MET A O 1
ATOM 679 N N . ILE A 1 85 ? -7.397 2.408 1.131 1.00 86.62 85 ILE A N 1
ATOM 680 C CA . ILE A 1 85 ? -7.783 3.469 2.076 1.00 86.62 85 ILE A CA 1
ATOM 681 C C . ILE A 1 85 ? -7.806 2.902 3.497 1.00 86.62 85 ILE A C 1
ATOM 683 O O . ILE A 1 85 ? -7.238 3.515 4.396 1.00 86.62 85 ILE A O 1
ATOM 687 N N . LYS A 1 86 ? -8.406 1.723 3.705 1.00 87.38 86 LYS A N 1
ATOM 688 C CA . LYS A 1 86 ? -8.399 1.021 5.001 1.00 87.38 86 LYS A CA 1
ATOM 689 C C . LYS A 1 86 ? -6.973 0.710 5.458 1.00 87.38 86 LYS A C 1
ATOM 691 O O . LYS A 1 86 ? -6.630 0.997 6.604 1.00 87.38 86 LYS A O 1
ATOM 696 N N . GLY A 1 87 ? -6.138 0.212 4.544 1.00 87.31 87 GLY A N 1
ATOM 697 C CA . GLY A 1 87 ? -4.720 -0.050 4.778 1.00 87.31 87 GLY A CA 1
ATOM 698 C C . GLY A 1 87 ? -3.957 1.165 5.300 1.00 87.31 87 GLY A C 1
ATOM 699 O O . GLY A 1 87 ? -3.287 1.058 6.320 1.00 87.31 87 GLY A O 1
ATOM 700 N N . LEU A 1 88 ? -4.115 2.322 4.651 1.00 87.00 88 LEU A N 1
ATOM 701 C CA . LEU A 1 88 ? -3.443 3.582 4.996 1.00 87.00 88 LEU A CA 1
ATOM 702 C C . LEU A 1 88 ? -4.120 4.380 6.120 1.00 87.00 88 LEU A C 1
ATOM 704 O O . LEU A 1 88 ? -3.598 5.415 6.517 1.00 87.00 88 LEU A O 1
ATOM 708 N N . SER A 1 89 ? -5.272 3.941 6.628 1.00 88.38 89 SER A N 1
ATOM 709 C CA . SER A 1 89 ? -5.999 4.633 7.698 1.00 88.38 89 SER A CA 1
ATOM 710 C C . SER A 1 89 ? -6.235 3.703 8.885 1.00 88.38 89 SER A C 1
ATOM 712 O O . SER A 1 89 ? -5.352 3.538 9.723 1.00 88.38 89 SER A O 1
ATOM 714 N N . CYS A 1 90 ? -7.403 3.067 8.976 1.00 87.88 90 CYS A N 1
ATOM 715 C CA . CYS A 1 90 ? -7.812 2.311 10.154 1.00 87.88 90 CYS A CA 1
ATOM 716 C C . CYS A 1 90 ? -6.857 1.163 10.505 1.00 87.88 90 CYS A C 1
ATOM 718 O O . CYS A 1 90 ? -6.611 0.943 11.689 1.00 87.88 90 CYS A O 1
ATOM 720 N N . PHE A 1 91 ? -6.280 0.467 9.522 1.00 90.31 91 PHE A N 1
ATOM 721 C CA . PHE A 1 91 ? -5.347 -0.627 9.796 1.00 90.31 91 PHE A CA 1
ATOM 722 C C . PHE A 1 91 ? -4.021 -0.122 10.362 1.00 90.31 91 PHE A C 1
ATOM 724 O O . PHE A 1 91 ? -3.521 -0.720 11.311 1.00 90.31 91 PHE A O 1
ATOM 731 N N . LEU A 1 92 ? -3.488 0.995 9.849 1.00 89.75 92 LEU A N 1
ATOM 732 C CA . LEU A 1 92 ? -2.287 1.613 10.417 1.00 89.75 92 LEU A CA 1
ATOM 733 C C . LEU A 1 92 ? -2.516 2.068 11.852 1.00 89.75 92 LEU A C 1
ATOM 735 O O . LEU A 1 92 ? -1.762 1.680 12.737 1.00 89.75 92 LEU A O 1
ATOM 739 N N . PHE A 1 93 ? -3.570 2.847 12.095 1.00 88.81 93 PHE A N 1
ATOM 740 C CA . PHE A 1 93 ? -3.861 3.357 13.436 1.00 88.81 93 PHE A CA 1
ATOM 741 C C . PHE A 1 93 ? -4.184 2.225 14.415 1.00 88.81 93 PHE A C 1
ATOM 743 O O . PHE A 1 93 ? -3.711 2.253 15.548 1.00 88.81 93 PHE A O 1
ATOM 750 N N . GLY A 1 94 ? -4.917 1.200 13.972 1.00 89.44 94 GLY A N 1
ATOM 751 C CA . GLY A 1 94 ? -5.197 0.011 14.775 1.00 89.44 94 GLY A CA 1
ATOM 752 C C . GLY A 1 94 ? -3.935 -0.784 15.111 1.00 89.44 94 GLY A C 1
ATOM 753 O O . GLY A 1 94 ? -3.778 -1.229 16.247 1.00 89.44 94 GLY A O 1
ATOM 754 N N . LEU A 1 95 ? -3.003 -0.923 14.162 1.00 90.88 95 LEU A N 1
ATOM 755 C CA . LEU A 1 95 ? -1.710 -1.557 14.415 1.00 90.88 95 LEU A CA 1
ATOM 756 C C . LEU A 1 95 ? -0.858 -0.722 15.379 1.00 90.88 95 LEU A C 1
ATOM 758 O O . LEU A 1 95 ? -0.284 -1.276 16.312 1.00 90.88 95 LEU A O 1
ATOM 762 N N . THR A 1 96 ? -0.799 0.599 15.198 1.00 89.00 96 THR A N 1
ATOM 763 C CA . THR A 1 96 ? -0.086 1.496 16.116 1.00 89.00 96 THR A CA 1
ATOM 764 C C . THR A 1 96 ? -0.664 1.410 17.526 1.00 89.00 96 THR A C 1
ATOM 766 O O . THR A 1 96 ? 0.094 1.269 18.481 1.00 89.00 96 THR A O 1
ATOM 769 N N . GLU A 1 97 ? -1.990 1.426 17.673 1.00 89.56 97 GLU A N 1
ATOM 770 C CA . GLU A 1 97 ? -2.647 1.284 18.974 1.00 89.56 97 GLU A CA 1
ATOM 771 C C . GLU A 1 97 ? -2.325 -0.067 19.627 1.00 89.56 97 GLU A C 1
ATOM 773 O O . GLU A 1 97 ? -2.002 -0.123 20.815 1.00 89.56 97 GLU A O 1
ATOM 778 N N . PHE A 1 98 ? -2.367 -1.152 18.850 1.00 88.81 98 PHE A N 1
ATOM 779 C CA . PHE A 1 98 ? -1.999 -2.482 19.324 1.00 88.81 98 PHE A CA 1
ATOM 780 C C . PHE A 1 98 ? -0.546 -2.527 19.814 1.00 88.81 98 PHE A C 1
ATOM 782 O O . PHE A 1 98 ? -0.304 -2.967 20.935 1.00 88.81 98 PHE A O 1
ATOM 789 N N . LEU A 1 99 ? 0.403 -2.008 19.029 1.00 90.44 99 LEU A N 1
ATOM 790 C CA . LEU A 1 99 ? 1.822 -1.965 19.395 1.00 90.44 99 LEU A CA 1
ATOM 791 C C . LEU A 1 99 ? 2.068 -1.124 20.655 1.00 90.44 99 LEU A C 1
ATOM 793 O O . LEU A 1 99 ? 2.808 -1.551 21.540 1.00 90.44 99 LEU A O 1
ATOM 797 N N . LEU A 1 100 ? 1.419 0.039 20.770 1.00 90.06 100 LEU A N 1
ATOM 798 C CA . LEU A 1 100 ? 1.507 0.890 21.960 1.00 90.06 100 LEU A CA 1
ATOM 799 C C . LEU A 1 100 ? 1.013 0.150 23.210 1.00 90.06 100 LEU A C 1
ATOM 801 O O . LEU A 1 100 ? 1.711 0.138 24.226 1.00 90.06 100 LEU A O 1
ATOM 805 N N . LYS A 1 101 ? -0.132 -0.542 23.116 1.00 89.25 101 LYS A N 1
ATOM 806 C CA . LYS A 1 101 ? -0.640 -1.389 24.207 1.00 89.25 101 LYS A CA 1
ATOM 807 C C . LYS A 1 101 ? 0.314 -2.533 24.538 1.00 89.25 101 LYS A C 1
ATOM 809 O O . LYS A 1 101 ? 0.529 -2.803 25.716 1.00 89.25 101 LYS A O 1
ATOM 814 N N . SER A 1 102 ? 0.903 -3.187 23.535 1.00 88.69 102 SER A N 1
ATOM 815 C CA . SER A 1 102 ? 1.866 -4.277 23.745 1.00 88.69 102 SER A CA 1
ATOM 816 C C . SER A 1 102 ? 3.131 -3.828 24.485 1.00 88.69 102 SER A C 1
ATOM 818 O O . SER A 1 102 ? 3.716 -4.629 25.206 1.00 88.69 102 SER A O 1
ATOM 820 N N . ILE A 1 103 ? 3.535 -2.561 24.345 1.00 92.12 103 ILE A N 1
ATOM 821 C CA . ILE A 1 103 ? 4.694 -1.968 25.039 1.00 92.12 103 ILE A CA 1
ATOM 822 C C . ILE A 1 103 ? 4.299 -1.398 26.425 1.00 92.12 103 ILE A C 1
ATOM 824 O O . ILE A 1 103 ? 5.152 -0.957 27.191 1.00 92.12 103 ILE A O 1
ATOM 828 N N . GLY A 1 104 ? 3.014 -1.448 26.795 1.00 88.69 104 GLY A N 1
ATOM 829 C CA . GLY A 1 104 ? 2.508 -0.984 28.092 1.00 88.69 104 GLY A CA 1
ATOM 830 C C . GLY A 1 104 ? 2.105 0.493 28.128 1.00 88.69 104 GLY A C 1
ATOM 831 O O . GLY A 1 104 ? 1.871 1.033 29.208 1.00 88.69 104 GLY A O 1
ATOM 832 N N . ILE A 1 105 ? 1.997 1.154 26.970 1.00 87.81 105 ILE A N 1
ATOM 833 C CA . ILE A 1 105 ? 1.514 2.534 26.877 1.00 87.81 105 ILE A CA 1
ATOM 834 C C . ILE A 1 105 ? -0.022 2.505 26.823 1.00 87.81 105 ILE A C 1
ATOM 836 O O . ILE A 1 105 ? -0.588 1.935 25.884 1.00 87.81 105 ILE A O 1
ATOM 840 N N . PRO A 1 106 ? -0.728 3.113 27.796 1.00 79.25 106 PRO A N 1
ATOM 841 C CA . PRO A 1 106 ? -2.180 3.183 27.758 1.00 79.25 106 PRO A CA 1
ATOM 842 C C . PRO A 1 106 ? -2.613 4.076 26.594 1.00 79.25 106 PRO A C 1
ATOM 844 O O . PRO A 1 106 ? -2.223 5.239 26.498 1.00 79.25 106 PRO A O 1
ATOM 847 N N . THR A 1 107 ? -3.425 3.535 25.693 1.00 75.69 107 THR A N 1
ATOM 848 C CA . THR A 1 107 ? -4.000 4.300 24.583 1.00 75.69 107 THR A CA 1
ATOM 849 C C . THR A 1 107 ? -5.305 4.963 25.024 1.00 75.69 107 THR A C 1
ATOM 851 O O . THR A 1 107 ? -5.956 4.511 25.969 1.00 75.69 107 THR A O 1
ATOM 854 N N . GLN A 1 108 ? -5.681 6.070 24.372 1.00 66.31 108 GLN A N 1
ATOM 855 C CA . GLN A 1 108 ? -6.924 6.777 24.687 1.00 66.31 108 GLN A CA 1
ATOM 856 C C . GLN A 1 108 ? -8.124 5.836 24.523 1.00 66.31 108 GLN A C 1
ATOM 858 O O . GLN A 1 108 ? -8.344 5.268 23.456 1.00 66.31 108 GLN A O 1
ATOM 863 N N . GLY A 1 109 ? -8.898 5.669 25.597 1.00 65.31 109 GLY A N 1
ATOM 864 C CA . GLY A 1 109 ? -10.148 4.918 25.561 1.00 65.31 109 GLY A CA 1
ATOM 865 C C . GLY A 1 109 ? -11.195 5.603 24.683 1.00 65.31 109 GLY A C 1
ATOM 866 O O . GLY A 1 109 ? -11.115 6.797 24.393 1.00 65.31 109 GLY A O 1
ATOM 867 N N . PHE A 1 110 ? -12.211 4.845 24.276 1.00 66.00 110 PHE A N 1
ATOM 868 C CA . PHE A 1 110 ? -13.340 5.385 23.527 1.00 66.00 110 PHE A CA 1
ATOM 869 C C . PHE A 1 110 ? -14.151 6.335 24.419 1.00 66.00 110 PHE A C 1
ATOM 871 O O . PHE A 1 110 ? -14.976 5.900 25.223 1.00 66.00 110 PHE A O 1
ATOM 878 N N . ASN A 1 111 ? -13.899 7.639 24.302 1.00 70.19 111 ASN A N 1
ATOM 879 C CA . ASN A 1 111 ? -14.700 8.640 24.991 1.00 70.19 111 ASN A CA 1
ATOM 880 C C . ASN A 1 111 ? -16.013 8.839 24.226 1.00 70.19 111 ASN A C 1
ATOM 882 O O . ASN A 1 111 ? -16.009 9.303 23.083 1.00 70.19 111 ASN A O 1
ATOM 886 N N . VAL A 1 112 ? -17.137 8.473 24.842 1.00 65.81 112 VAL A N 1
ATOM 887 C CA . VAL A 1 112 ? -18.460 8.590 24.221 1.00 65.81 112 VAL A CA 1
ATOM 888 C C . VAL A 1 112 ? -18.759 10.066 23.985 1.00 65.81 112 VAL A C 1
ATOM 890 O O . VAL A 1 112 ? -19.031 10.826 24.913 1.00 65.81 112 VAL A O 1
ATOM 893 N N . THR A 1 113 ? -18.710 10.488 22.724 1.00 63.28 113 THR A N 1
ATOM 894 C CA . THR A 1 113 ? -19.004 11.872 22.365 1.00 63.28 113 THR A CA 1
ATOM 895 C C . THR A 1 113 ? -20.485 12.154 22.602 1.00 63.28 113 THR A C 1
ATOM 897 O O . THR A 1 113 ? -21.364 11.443 22.103 1.00 63.28 113 THR A O 1
ATOM 900 N N . ARG A 1 114 ? -20.778 13.206 23.368 1.00 63.91 114 ARG A N 1
ATOM 901 C CA . ARG A 1 114 ? -22.145 13.658 23.625 1.00 63.91 114 ARG A CA 1
ATOM 902 C C . ARG A 1 114 ? -22.760 14.138 22.308 1.00 63.91 114 ARG A C 1
ATOM 904 O O . ARG A 1 114 ? -22.377 15.177 21.795 1.00 63.91 114 ARG A O 1
ATOM 911 N N . LYS A 1 115 ? -23.746 13.407 21.781 1.00 64.88 115 LYS A N 1
ATOM 912 C CA . LYS A 1 115 ? -24.500 13.774 20.563 1.00 64.88 115 LYS A CA 1
ATOM 913 C C . LYS A 1 115 ? -25.513 14.911 20.785 1.00 64.88 115 LYS A C 1
ATOM 915 O O . LYS A 1 115 ? -26.506 14.993 20.067 1.00 64.88 115 LYS A O 1
ATOM 920 N N . VAL A 1 116 ? -25.322 15.742 21.810 1.00 68.12 116 VAL A N 1
ATOM 921 C CA . VAL A 1 116 ? -26.187 16.908 22.014 1.00 68.12 116 VAL A CA 1
ATOM 922 C C . VAL A 1 116 ? -25.729 17.958 21.016 1.00 68.12 116 VAL A C 1
ATOM 924 O O . VAL A 1 116 ? -24.618 18.464 21.118 1.00 68.12 116 VAL A O 1
ATOM 927 N N . VAL A 1 117 ? -26.569 18.194 20.012 1.00 63.44 117 VAL A N 1
ATOM 928 C CA . VAL A 1 117 ? -26.344 19.209 18.986 1.00 63.44 117 VAL A CA 1
ATOM 929 C C . VAL A 1 117 ? -26.569 20.564 19.637 1.00 63.44 117 VAL A C 1
ATOM 931 O O . VAL A 1 117 ? -27.649 20.810 20.170 1.00 63.44 117 VAL A O 1
ATOM 934 N N . ASP A 1 118 ? -25.547 21.410 19.616 1.00 71.56 118 ASP A N 1
ATOM 935 C CA . ASP A 1 118 ? -25.670 22.789 20.070 1.00 71.56 118 ASP A CA 1
ATOM 936 C C . ASP A 1 118 ? -26.625 23.567 19.148 1.00 71.56 118 ASP A C 1
ATOM 938 O O . ASP A 1 118 ? -26.664 23.330 17.932 1.00 71.56 118 ASP A O 1
ATOM 942 N N . ASP A 1 119 ? -27.414 24.487 19.705 1.00 71.75 119 ASP A N 1
ATOM 943 C CA . ASP A 1 119 ? -28.470 25.187 18.958 1.00 71.75 119 ASP A CA 1
ATOM 944 C C . ASP A 1 119 ? -27.907 25.993 17.775 1.00 71.75 119 ASP A C 1
ATOM 946 O O . ASP A 1 119 ? -28.569 26.145 16.741 1.00 71.75 119 ASP A O 1
ATOM 950 N N . GLU A 1 120 ? -26.659 26.458 17.872 1.00 70.12 120 GLU A N 1
ATOM 951 C CA . GLU A 1 120 ? -25.959 27.107 16.764 1.00 70.12 120 GLU A CA 1
ATOM 952 C C . GLU A 1 120 ? -25.587 26.138 15.638 1.00 70.12 120 GLU A C 1
ATOM 954 O O . GLU A 1 120 ? -25.773 26.445 14.458 1.00 70.12 120 GLU A O 1
ATOM 959 N N . GLN A 1 121 ? -25.104 24.946 15.988 1.00 67.00 121 GLN A N 1
ATOM 960 C CA . GLN A 1 121 ? -24.721 23.915 15.025 1.00 67.00 121 GLN A CA 1
ATOM 961 C C . GLN A 1 121 ? -25.959 23.372 14.290 1.00 67.00 121 GLN A C 1
ATOM 963 O O . GLN A 1 121 ? -25.915 23.118 13.084 1.00 67.00 121 GLN A O 1
ATOM 968 N N . ARG A 1 122 ? -27.105 23.299 14.986 1.00 68.94 122 ARG A N 1
ATOM 969 C CA . ARG A 1 122 ? -28.414 22.998 14.386 1.00 68.94 122 ARG A CA 1
ATOM 970 C C . ARG A 1 122 ? -28.860 24.082 13.402 1.00 68.94 122 ARG A C 1
ATOM 972 O O . ARG A 1 122 ? -29.338 23.743 12.321 1.00 68.94 122 ARG A O 1
ATOM 979 N N . LYS A 1 123 ? -28.704 25.369 13.738 1.00 72.25 123 LYS A N 1
ATOM 980 C CA . LYS A 1 123 ? -29.042 26.485 12.831 1.00 72.25 123 LYS A CA 1
ATOM 981 C C . LYS A 1 123 ? -28.189 26.471 11.559 1.00 72.25 123 LYS A C 1
ATOM 983 O O . LYS A 1 123 ? -28.752 26.603 10.474 1.00 72.25 123 LYS A O 1
ATOM 988 N N . ARG A 1 124 ? -26.873 26.243 11.675 1.00 69.62 124 ARG A N 1
ATOM 989 C CA . ARG A 1 124 ? -25.954 26.140 10.522 1.00 69.62 124 ARG A CA 1
ATOM 990 C C . ARG A 1 124 ? -26.281 24.942 9.621 1.00 69.62 124 ARG A C 1
ATOM 992 O O . ARG A 1 124 ? -26.338 25.097 8.404 1.00 69.62 124 ARG A O 1
ATOM 999 N N . TYR A 1 125 ? -26.616 23.791 10.212 1.00 69.38 125 TYR A N 1
ATOM 1000 C CA . TYR A 1 125 ? -27.082 22.615 9.467 1.00 69.38 125 TYR A CA 1
ATOM 1001 C C . TYR A 1 125 ? -28.387 22.881 8.696 1.00 69.38 125 TYR A C 1
ATOM 1003 O O . TYR A 1 125 ? -28.491 22.537 7.521 1.00 69.38 125 TYR A O 1
ATOM 1011 N N . VAL A 1 126 ? -29.374 23.536 9.324 1.00 73.56 126 VAL A N 1
ATOM 1012 C CA . VAL A 1 126 ? -30.652 23.900 8.675 1.00 73.56 126 VAL A CA 1
ATOM 1013 C C . VAL A 1 126 ? -30.454 24.916 7.542 1.00 73.56 126 VAL A C 1
ATOM 1015 O O . VAL A 1 126 ? -31.198 24.893 6.566 1.00 73.56 126 VAL 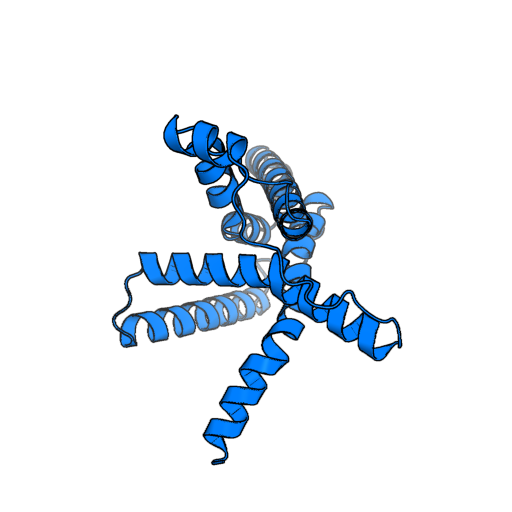A O 1
ATOM 1018 N N . GLN A 1 127 ? -29.431 25.767 7.630 1.00 79.00 127 GLN A N 1
ATOM 1019 C CA . GLN A 1 127 ? -29.022 26.685 6.559 1.00 79.00 127 GLN A CA 1
ATOM 1020 C C . GLN A 1 127 ? -28.250 25.996 5.416 1.00 79.00 127 GLN A C 1
ATOM 1022 O O . GLN A 1 127 ? -27.841 26.668 4.474 1.00 79.00 127 GLN A O 1
ATOM 1027 N N . GLY A 1 128 ? -28.052 24.673 5.474 1.00 71.12 128 GLY A N 1
ATOM 1028 C CA . GLY A 1 128 ? -27.315 23.909 4.464 1.00 71.12 128 GLY A CA 1
ATOM 1029 C C . GLY A 1 128 ? -25.793 24.050 4.560 1.00 71.12 128 GLY A C 1
ATOM 1030 O O . GLY A 1 128 ? -25.085 23.570 3.677 1.00 71.12 128 GLY A O 1
ATOM 1031 N N . LEU A 1 129 ? -25.274 24.682 5.619 1.00 60.34 129 LEU A N 1
ATOM 1032 C CA . LEU A 1 129 ? -23.841 24.855 5.826 1.00 60.34 129 LEU A CA 1
ATOM 1033 C C . LEU A 1 129 ? -23.269 23.596 6.496 1.00 60.34 129 LEU A C 1
ATOM 1035 O O . LEU A 1 129 ? -23.418 23.383 7.701 1.00 60.34 129 LEU A O 1
ATOM 1039 N N . PHE A 1 130 ? -22.640 22.733 5.698 1.00 64.31 130 PHE A N 1
ATOM 1040 C CA . PHE A 1 130 ? -21.997 21.515 6.186 1.00 64.31 130 PHE A CA 1
ATOM 1041 C C . PHE A 1 130 ? -20.567 21.825 6.650 1.00 64.31 130 PHE A C 1
ATOM 1043 O O . PHE A 1 130 ? -19.641 21.921 5.848 1.00 64.31 130 PHE A O 1
ATOM 1050 N N . GLU A 1 131 ? -20.375 21.978 7.959 1.00 60.44 131 GLU A N 1
ATOM 1051 C CA . GLU A 1 131 ? -19.038 22.056 8.552 1.00 60.44 131 GLU A CA 1
ATOM 1052 C C . GLU A 1 131 ? -18.487 20.634 8.710 1.00 60.44 131 GLU A C 1
ATOM 1054 O O . GLU A 1 131 ? -18.870 19.886 9.614 1.00 60.44 131 GLU A O 1
ATOM 1059 N N . PHE A 1 132 ? -17.586 20.236 7.812 1.00 58.41 132 PHE A N 1
ATOM 1060 C CA . PHE A 1 132 ? -16.755 19.061 8.049 1.00 58.41 132 PHE A CA 1
ATOM 1061 C C . PHE A 1 132 ? -15.875 19.364 9.267 1.00 58.41 132 PHE A C 1
ATOM 1063 O O . PHE A 1 132 ? -15.155 20.359 9.282 1.00 58.41 132 PHE A O 1
ATOM 1070 N N . GLY A 1 133 ? -15.986 18.547 10.318 1.00 58.25 133 GLY A N 1
ATOM 1071 C CA . GLY A 1 133 ? -15.203 18.718 11.542 1.00 58.25 133 GLY A CA 1
ATOM 1072 C C . GLY A 1 133 ? -13.688 18.709 11.292 1.00 58.25 133 GLY A C 1
ATOM 1073 O O . GLY A 1 133 ? -13.226 18.452 10.181 1.00 58.25 133 GLY A O 1
ATOM 1074 N N . VAL A 1 134 ? -12.909 18.970 12.349 1.00 61.09 134 VAL A N 1
ATOM 1075 C CA . VAL A 1 134 ? -11.434 19.011 12.304 1.00 61.09 134 VAL A CA 1
ATOM 1076 C C . VAL A 1 134 ? -10.877 17.813 11.528 1.00 61.09 134 VAL A C 1
ATOM 1078 O O . VAL A 1 134 ? -11.307 16.675 11.739 1.00 61.09 134 VAL A O 1
ATOM 1081 N N . SER A 1 135 ? -9.925 18.072 10.626 1.00 64.44 135 SER A N 1
ATOM 1082 C CA . SER A 1 135 ? -9.290 17.045 9.801 1.00 64.44 135 SER A CA 1
ATOM 1083 C C . SER A 1 135 ? -8.761 15.905 10.676 1.00 64.44 135 SER A C 1
ATOM 1085 O O . SER A 1 135 ? -7.900 16.089 11.534 1.00 64.44 135 SER A O 1
ATOM 1087 N N . SER A 1 136 ? -9.314 14.704 10.482 1.00 76.56 136 SER A N 1
ATOM 1088 C CA . SER A 1 136 ? -8.896 13.534 11.257 1.00 76.56 136 SER A CA 1
ATOM 1089 C C . SER A 1 136 ? -7.445 13.183 10.937 1.00 76.56 136 SER A C 1
ATOM 1091 O O . SER A 1 136 ? -7.058 13.120 9.767 1.00 76.56 136 SER A O 1
ATOM 1093 N N . ALA A 1 137 ? -6.661 12.865 11.971 1.00 79.56 137 ALA A N 1
ATOM 1094 C CA . ALA A 1 137 ? -5.288 12.378 11.828 1.00 79.56 137 ALA A CA 1
ATOM 1095 C C . ALA A 1 137 ? -5.192 11.145 10.906 1.00 79.56 137 ALA A C 1
ATOM 1097 O O . ALA A 1 137 ? -4.162 10.927 10.272 1.00 79.56 137 ALA A O 1
ATOM 1098 N N . MET A 1 138 ? -6.284 10.384 10.758 1.00 80.25 138 MET A N 1
ATOM 1099 C CA . MET A 1 138 ? -6.375 9.247 9.836 1.00 80.25 138 MET A CA 1
ATOM 1100 C C . MET A 1 138 ? -6.195 9.620 8.360 1.00 80.25 138 MET A C 1
ATOM 1102 O O . MET A 1 138 ? -5.815 8.763 7.565 1.00 80.25 138 MET A O 1
ATOM 1106 N N . PHE A 1 139 ? -6.440 10.878 7.981 1.00 80.50 139 PHE A N 1
ATOM 1107 C CA . PHE A 1 139 ? -6.245 11.339 6.605 1.00 80.50 139 PHE A CA 1
ATOM 1108 C C . PHE A 1 139 ? -4.789 11.674 6.281 1.00 80.50 139 PHE A C 1
ATOM 1110 O O . PHE A 1 139 ? -4.432 11.665 5.109 1.00 80.50 139 PHE A O 1
ATOM 1117 N N . VAL A 1 140 ? -3.943 11.930 7.282 1.00 86.56 140 VAL A N 1
ATOM 1118 C CA . VAL A 1 140 ? -2.548 12.357 7.077 1.00 86.56 140 VAL A CA 1
ATOM 1119 C C . VAL A 1 140 ? -1.719 11.331 6.281 1.00 86.56 140 VAL A C 1
ATOM 1121 O O . VAL A 1 140 ? -1.133 11.711 5.267 1.00 86.56 140 VAL A O 1
ATOM 1124 N N . PRO A 1 141 ? -1.672 10.034 6.648 1.00 86.06 141 PRO A N 1
ATOM 1125 C CA . PRO A 1 141 ? -0.935 9.050 5.852 1.00 86.06 141 PRO A CA 1
ATOM 1126 C C . PRO A 1 141 ? -1.501 8.884 4.435 1.00 86.06 141 PRO A C 1
ATOM 1128 O O . PRO A 1 141 ? -0.738 8.703 3.485 1.00 86.06 141 PRO A O 1
ATOM 1131 N N . LEU A 1 142 ? -2.822 9.009 4.272 1.00 84.56 142 LEU A N 1
ATOM 1132 C CA . LEU A 1 142 ? -3.483 8.922 2.970 1.00 84.56 142 LEU A CA 1
ATOM 1133 C C . LEU A 1 142 ? -3.108 10.097 2.052 1.00 84.56 142 LEU A C 1
ATOM 1135 O O . LEU A 1 142 ? -2.789 9.885 0.881 1.00 84.56 142 LEU A O 1
ATOM 1139 N N . THR A 1 143 ? -3.132 11.330 2.565 1.00 84.69 143 THR A N 1
ATOM 1140 C CA . THR A 1 143 ? -2.765 12.525 1.788 1.00 84.69 143 THR A CA 1
ATOM 1141 C C . THR A 1 143 ? -1.278 12.538 1.460 1.00 84.69 143 THR A C 1
ATOM 1143 O O . THR A 1 143 ? -0.913 12.855 0.329 1.00 84.69 143 THR A O 1
ATOM 1146 N N . MET A 1 144 ? -0.424 12.116 2.395 1.00 88.12 144 MET A N 1
ATOM 1147 C CA . MET A 1 144 ? 1.014 11.987 2.159 1.00 88.12 144 MET A CA 1
ATOM 1148 C C . MET A 1 144 ? 1.321 10.987 1.037 1.00 88.12 144 MET A C 1
ATOM 1150 O O . MET A 1 144 ? 2.068 11.317 0.116 1.00 88.12 144 MET A O 1
ATOM 1154 N N . ALA A 1 145 ? 0.695 9.804 1.055 1.00 85.62 145 ALA A N 1
ATOM 1155 C CA . ALA A 1 145 ? 0.830 8.823 -0.022 1.00 85.62 145 ALA A CA 1
ATOM 1156 C C . ALA A 1 145 ? 0.358 9.385 -1.375 1.00 85.62 145 ALA A C 1
ATOM 1158 O O . ALA A 1 145 ? 1.020 9.190 -2.394 1.00 85.62 145 ALA A O 1
ATOM 1159 N N . ALA A 1 146 ? -0.752 10.133 -1.395 1.00 84.38 146 ALA A N 1
ATOM 1160 C CA . ALA A 1 146 ? -1.272 10.742 -2.618 1.00 84.38 146 ALA A CA 1
ATOM 1161 C C . ALA A 1 146 ? -0.318 11.793 -3.213 1.00 84.38 146 ALA A C 1
ATOM 1163 O O . ALA A 1 146 ? -0.086 11.785 -4.422 1.00 84.38 146 ALA A O 1
ATOM 1164 N N . ILE A 1 147 ? 0.259 12.663 -2.378 1.00 86.75 147 ILE A N 1
ATOM 1165 C CA . ILE A 1 147 ? 1.206 13.703 -2.812 1.00 86.75 147 ILE A CA 1
ATOM 1166 C C . ILE A 1 147 ? 2.481 13.069 -3.374 1.00 86.75 147 ILE A C 1
ATOM 1168 O O . ILE A 1 147 ? 2.913 13.428 -4.471 1.00 86.75 147 ILE A O 1
ATOM 1172 N N . VAL A 1 148 ? 3.056 12.096 -2.659 1.00 86.94 148 VAL A N 1
ATOM 1173 C CA . VAL A 1 148 ? 4.262 11.386 -3.111 1.00 86.94 148 VAL A CA 1
ATOM 1174 C C . VAL A 1 148 ? 3.996 10.653 -4.426 1.00 86.94 148 VAL A C 1
ATOM 1176 O O . VAL A 1 148 ? 4.815 10.730 -5.342 1.00 86.94 148 VAL A O 1
ATOM 1179 N N . ASN A 1 149 ? 2.839 9.998 -4.561 1.00 83.81 149 ASN A N 1
ATOM 1180 C CA . ASN A 1 149 ? 2.481 9.299 -5.792 1.00 83.81 149 ASN A CA 1
ATOM 1181 C C . ASN A 1 149 ? 2.300 10.258 -6.976 1.00 83.81 149 ASN A C 1
ATOM 1183 O O . ASN A 1 149 ? 2.790 9.975 -8.065 1.00 83.81 149 ASN A O 1
ATOM 1187 N N . LEU A 1 150 ? 1.651 11.408 -6.763 1.00 83.69 150 LEU A N 1
ATOM 1188 C CA . LEU A 1 150 ? 1.472 12.419 -7.805 1.00 83.69 150 LEU A CA 1
ATOM 1189 C C . LEU A 1 150 ? 2.818 12.979 -8.282 1.00 83.69 150 LEU A C 1
ATOM 1191 O O . LEU A 1 150 ? 3.056 13.044 -9.485 1.00 83.69 150 LEU A O 1
ATOM 1195 N N . PHE A 1 151 ? 3.697 13.350 -7.349 1.00 86.38 151 PHE A N 1
ATOM 1196 C CA . PHE A 1 151 ? 5.011 13.910 -7.671 1.00 86.38 151 PHE A CA 1
ATOM 1197 C C . PHE A 1 151 ? 5.920 12.894 -8.374 1.00 86.38 151 PHE A C 1
ATOM 1199 O O . PHE A 1 151 ? 6.592 13.212 -9.352 1.00 86.38 151 PHE A O 1
ATOM 1206 N N . SER A 1 152 ? 5.904 11.647 -7.905 1.00 83.44 152 SER A N 1
ATOM 1207 C CA . SER A 1 152 ? 6.636 10.545 -8.528 1.00 83.44 152 SER A CA 1
ATOM 1208 C C . SER A 1 152 ? 6.139 10.283 -9.954 1.00 83.44 152 SER A C 1
ATOM 1210 O O . SER A 1 152 ? 6.937 10.228 -10.891 1.00 83.44 152 SER A O 1
ATOM 1212 N N . PHE A 1 153 ? 4.820 10.227 -10.156 1.00 82.25 153 PHE A N 1
ATOM 1213 C CA . PHE A 1 153 ? 4.225 10.010 -11.473 1.00 82.25 153 PHE A CA 1
ATOM 1214 C C . PHE A 1 153 ? 4.578 11.120 -12.472 1.00 82.25 153 PHE A C 1
ATOM 1216 O O . PHE A 1 153 ? 4.980 10.819 -13.597 1.00 82.25 153 PHE A O 1
ATOM 1223 N N . THR A 1 154 ? 4.476 12.395 -12.080 1.00 84.12 154 THR A N 1
ATOM 1224 C CA . THR A 1 154 ? 4.836 13.511 -12.971 1.00 84.12 154 THR A CA 1
ATOM 1225 C C . THR A 1 154 ? 6.323 13.502 -13.313 1.00 84.12 154 THR A C 1
ATOM 1227 O O . THR A 1 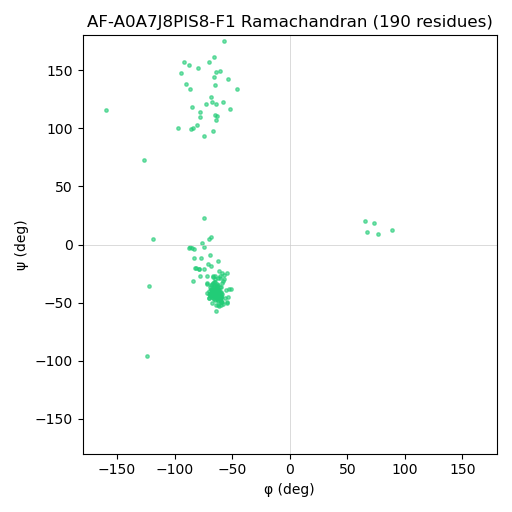154 ? 6.671 13.672 -14.481 1.00 84.12 154 THR A O 1
ATOM 1230 N N . TYR A 1 155 ? 7.192 13.231 -12.335 1.00 84.12 155 TYR A N 1
ATOM 1231 C CA . TYR A 1 155 ? 8.632 13.085 -12.555 1.00 84.12 155 TYR A CA 1
ATOM 1232 C C . TYR A 1 155 ? 8.949 11.957 -13.551 1.00 84.12 155 TYR A C 1
ATOM 1234 O O . TYR A 1 155 ? 9.658 12.176 -14.536 1.00 84.12 155 TYR A O 1
ATOM 1242 N N . GLY A 1 156 ? 8.365 10.772 -13.345 1.00 79.50 156 GLY A N 1
ATOM 1243 C CA . GLY A 1 156 ? 8.537 9.629 -14.242 1.00 79.50 156 GLY A CA 1
ATOM 1244 C C . GLY A 1 156 ? 8.014 9.895 -15.654 1.00 79.50 156 GLY A C 1
ATOM 1245 O O . GLY A 1 156 ? 8.669 9.525 -16.627 1.00 79.50 156 GLY A O 1
ATOM 1246 N N . LEU A 1 157 ? 6.876 10.583 -15.784 1.00 80.56 157 LEU A N 1
ATOM 1247 C CA . LEU A 1 157 ? 6.279 10.913 -17.079 1.00 80.56 157 LEU A CA 1
ATOM 1248 C C . LEU A 1 157 ? 7.137 11.911 -17.869 1.00 80.56 157 LEU A C 1
ATOM 1250 O O . LEU A 1 157 ? 7.373 11.696 -19.057 1.00 80.56 157 LEU A O 1
ATOM 1254 N N . ILE A 1 158 ? 7.665 12.952 -17.218 1.00 83.31 158 ILE A N 1
ATOM 1255 C CA . ILE A 1 158 ? 8.591 13.911 -17.847 1.00 83.31 158 ILE A CA 1
ATOM 1256 C C . ILE A 1 158 ? 9.861 13.192 -18.320 1.00 83.31 158 ILE A C 1
ATOM 1258 O O . ILE A 1 158 ? 10.302 13.386 -19.454 1.00 83.31 158 ILE A O 1
ATOM 1262 N N . HIS A 1 159 ? 10.433 12.329 -17.476 1.00 77.75 159 HIS A N 1
ATOM 1263 C CA . HIS A 1 159 ? 11.649 11.589 -17.810 1.00 77.75 159 HIS A CA 1
ATOM 1264 C C . HIS A 1 159 ? 11.434 10.593 -18.962 1.00 77.75 159 HIS A C 1
ATOM 1266 O O . HIS A 1 159 ? 12.312 10.418 -19.812 1.00 77.75 159 HIS A O 1
ATOM 1272 N N . PHE A 1 160 ? 10.258 9.961 -19.010 1.00 76.38 160 PHE A N 1
ATOM 1273 C CA . PHE A 1 160 ? 9.862 9.051 -20.081 1.00 76.38 160 PHE A CA 1
ATOM 1274 C C . PHE A 1 160 ? 9.706 9.780 -21.423 1.00 76.38 160 PHE A C 1
ATOM 1276 O O . PHE A 1 160 ? 10.257 9.334 -22.429 1.00 76.38 160 PHE A O 1
ATOM 1283 N N . VAL A 1 161 ? 9.017 10.929 -21.436 1.00 79.88 161 VAL A N 1
ATOM 1284 C CA . VAL A 1 161 ? 8.803 11.739 -22.650 1.00 79.88 161 VAL A CA 1
ATOM 1285 C C . VAL A 1 161 ? 10.115 12.317 -23.185 1.00 79.88 161 VAL A C 1
ATOM 1287 O O . VAL A 1 161 ? 10.341 12.303 -24.392 1.00 79.88 161 VAL A O 1
ATOM 1290 N N . ASN A 1 162 ? 11.012 12.761 -22.302 1.00 80.12 162 ASN A N 1
ATOM 1291 C CA . ASN A 1 162 ? 12.298 13.344 -22.696 1.00 80.12 162 ASN A CA 1
ATOM 1292 C C . ASN A 1 162 ? 13.326 12.305 -23.190 1.00 80.12 162 ASN A C 1
ATOM 1294 O O . ASN A 1 162 ? 14.434 12.677 -23.568 1.00 80.12 162 ASN A O 1
ATOM 1298 N N . GLY A 1 163 ? 12.997 11.007 -23.184 1.00 67.25 163 GLY A N 1
ATOM 1299 C CA . GLY A 1 163 ? 13.842 9.947 -23.748 1.00 67.25 163 GLY A CA 1
ATOM 1300 C C . GLY A 1 163 ? 15.163 9.702 -23.007 1.00 67.25 163 GLY A C 1
ATOM 1301 O O . GLY A 1 163 ? 16.007 8.959 -23.508 1.00 67.25 163 GLY A O 1
ATOM 1302 N N . SER A 1 164 ? 15.347 10.291 -21.819 1.00 58.69 164 SER A N 1
ATOM 1303 C CA . SER A 1 164 ? 16.646 10.358 -21.134 1.00 58.69 164 SER A CA 1
ATOM 1304 C C . SER A 1 164 ? 17.073 9.053 -20.445 1.00 58.69 164 SER A C 1
ATOM 1306 O O . SER A 1 164 ? 18.224 8.949 -20.045 1.00 58.69 164 SER A O 1
ATOM 1308 N N . ASN A 1 165 ? 16.196 8.050 -20.304 1.00 54.72 165 ASN A N 1
ATOM 1309 C CA . ASN A 1 165 ? 16.568 6.666 -19.966 1.00 54.72 165 ASN A CA 1
ATOM 1310 C C . ASN A 1 165 ? 15.449 5.705 -20.371 1.00 54.72 165 ASN A C 1
ATOM 1312 O O . ASN A 1 165 ? 14.381 5.703 -19.764 1.00 54.72 165 ASN A O 1
ATOM 1316 N N . LYS A 1 166 ? 15.734 4.804 -21.316 1.00 54.19 166 LYS A N 1
ATOM 1317 C CA . LYS A 1 166 ? 14.894 3.619 -21.593 1.00 54.19 166 LYS A CA 1
ATOM 1318 C C . LYS A 1 166 ? 14.948 2.575 -20.463 1.00 54.19 166 L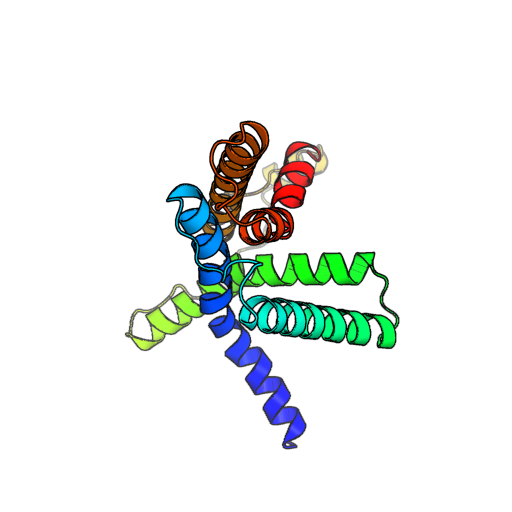YS A C 1
ATOM 1320 O O . LYS A 1 166 ? 14.196 1.608 -20.481 1.00 54.19 166 LYS A O 1
ATOM 1325 N N . GLU A 1 167 ? 15.852 2.769 -19.502 1.00 53.78 167 GLU A N 1
ATOM 1326 C CA . GLU A 1 167 ? 16.086 1.900 -18.343 1.00 53.78 167 GLU A CA 1
ATOM 1327 C C . GLU A 1 167 ? 15.099 2.151 -17.192 1.00 53.78 167 GLU A C 1
ATOM 1329 O O . GLU A 1 167 ? 14.916 1.275 -16.347 1.00 53.78 167 GLU A O 1
ATOM 1334 N N . MET A 1 168 ? 14.448 3.322 -17.156 1.00 57.69 168 MET A N 1
ATOM 1335 C CA . MET A 1 168 ? 13.414 3.625 -16.168 1.00 57.69 168 MET A CA 1
ATOM 1336 C C . MET A 1 168 ? 12.163 2.842 -16.562 1.00 57.69 168 MET A C 1
ATOM 1338 O O . MET A 1 168 ? 11.417 3.235 -17.458 1.00 57.69 168 MET A O 1
ATOM 1342 N N . GLY A 1 169 ? 12.031 1.647 -15.987 1.00 59.06 169 GLY A N 1
ATOM 1343 C CA . GLY A 1 169 ? 11.083 0.640 -16.442 1.00 59.06 169 GLY A CA 1
ATOM 1344 C C . GLY A 1 169 ? 9.651 1.170 -16.534 1.00 59.06 169 GLY A C 1
ATOM 1345 O O . GLY A 1 169 ? 9.176 1.902 -15.667 1.00 59.06 169 GLY A O 1
ATOM 1346 N N . LEU A 1 170 ? 8.927 0.728 -17.565 1.00 62.62 170 LEU A N 1
ATOM 1347 C CA . LEU A 1 170 ? 7.492 0.990 -17.733 1.00 62.62 170 LEU A CA 1
ATOM 1348 C C . LEU A 1 170 ? 6.666 0.499 -16.531 1.00 62.62 170 LEU A C 1
ATOM 1350 O O . LEU A 1 170 ? 5.604 1.043 -16.249 1.00 62.62 170 LEU A O 1
ATOM 1354 N N . MET A 1 171 ? 7.160 -0.510 -15.805 1.00 60.34 171 MET A N 1
ATOM 1355 C CA . MET A 1 171 ? 6.457 -1.133 -14.680 1.00 60.34 171 MET A CA 1
ATOM 1356 C C . MET A 1 171 ? 6.289 -0.209 -13.462 1.00 60.34 171 MET A C 1
ATOM 1358 O O . MET A 1 171 ? 5.155 -0.044 -13.026 1.00 60.34 171 MET A O 1
ATOM 1362 N N . PRO A 1 172 ? 7.332 0.459 -12.932 1.00 61.88 172 PRO A N 1
ATOM 1363 C CA . PRO A 1 172 ? 7.177 1.524 -11.935 1.00 61.88 172 PRO A CA 1
ATOM 1364 C C . PRO A 1 172 ? 6.172 2.631 -12.313 1.00 61.88 172 PRO A C 1
ATOM 1366 O O . PRO A 1 172 ? 5.407 3.102 -11.467 1.00 61.88 172 PRO A O 1
ATOM 1369 N N . LEU A 1 173 ? 6.132 3.031 -13.589 1.00 62.12 173 LEU A N 1
ATOM 1370 C CA . LEU A 1 173 ? 5.199 4.049 -14.086 1.00 62.12 173 LEU A CA 1
ATOM 1371 C C . LEU A 1 173 ? 3.757 3.509 -14.153 1.00 62.12 173 LEU A C 1
ATOM 1373 O O . LEU A 1 173 ? 2.817 4.178 -13.733 1.00 62.12 173 LEU A O 1
ATOM 1377 N N . LEU A 1 174 ? 3.580 2.269 -14.615 1.00 62.66 174 LEU A N 1
ATOM 1378 C CA . LEU A 1 174 ? 2.287 1.581 -14.624 1.00 62.66 174 LEU A CA 1
ATOM 1379 C C . LEU A 1 174 ? 1.774 1.312 -13.208 1.00 62.66 174 LEU A C 1
ATOM 1381 O O . LEU A 1 174 ? 0.582 1.460 -12.967 1.00 62.66 174 LEU A O 1
ATOM 1385 N N . LEU A 1 175 ? 2.648 0.969 -12.261 1.00 61.22 175 LEU A N 1
ATOM 1386 C CA . LEU A 1 175 ? 2.291 0.750 -10.857 1.00 61.22 175 LEU A CA 1
ATOM 1387 C C . LEU A 1 175 ? 1.897 2.055 -10.161 1.00 61.22 175 LEU A C 1
ATOM 1389 O O . LEU A 1 175 ? 0.886 2.080 -9.464 1.00 61.22 175 LEU A O 1
ATOM 1393 N N . SER A 1 176 ? 2.620 3.154 -10.396 1.00 57.78 176 SER A N 1
ATOM 1394 C CA . SER A 1 176 ? 2.241 4.477 -9.865 1.00 57.78 176 SER A CA 1
ATOM 1395 C C . SER A 1 176 ? 0.937 5.012 -10.478 1.00 57.78 176 SER A C 1
ATOM 1397 O O . SER A 1 176 ? 0.138 5.621 -9.762 1.00 57.78 176 SER A O 1
ATOM 1399 N N . ALA A 1 177 ? 0.661 4.709 -11.754 1.00 56.00 177 ALA A N 1
ATOM 1400 C CA . ALA A 1 177 ? -0.626 4.974 -12.409 1.00 56.00 177 ALA A CA 1
ATOM 1401 C C . ALA A 1 177 ? -1.760 4.050 -11.922 1.00 56.00 177 ALA A C 1
ATOM 1403 O O . ALA A 1 177 ? -2.915 4.471 -11.840 1.00 56.00 177 ALA A O 1
ATOM 1404 N N . SER A 1 178 ? -1.431 2.798 -11.588 1.00 54.44 178 SER A N 1
ATOM 1405 C CA . SER A 1 178 ? -2.367 1.805 -11.045 1.00 54.44 178 SER A CA 1
ATOM 1406 C C . SER A 1 178 ? -2.719 2.084 -9.591 1.00 54.44 178 SER A C 1
ATOM 1408 O O . SER A 1 178 ? -3.768 1.630 -9.144 1.00 54.44 178 SER A O 1
ATOM 1410 N N . PHE A 1 179 ? -1.892 2.849 -8.863 1.00 56.59 179 PHE A N 1
ATOM 1411 C CA . PHE A 1 179 ? -2.238 3.336 -7.535 1.00 56.59 179 PHE A CA 1
ATOM 1412 C C . PHE A 1 179 ? -3.464 4.261 -7.638 1.00 56.59 179 PHE A C 1
ATOM 1414 O O . PHE A 1 179 ? -3.368 5.386 -8.137 1.00 56.59 179 PHE A O 1
ATOM 1421 N N . PRO A 1 180 ? -4.636 3.852 -7.124 1.00 53.88 180 PRO A N 1
ATOM 1422 C CA . PRO A 1 180 ? -5.910 4.549 -7.329 1.00 53.88 180 PRO A CA 1
ATOM 1423 C C . PRO A 1 180 ? -6.042 5.917 -6.649 1.00 53.88 180 PRO A C 1
ATOM 1425 O O . PRO A 1 180 ? -7.118 6.521 -6.664 1.00 53.88 180 PRO A O 1
ATOM 1428 N N . LEU A 1 181 ? -4.958 6.413 -6.052 1.00 46.09 181 LEU A N 1
ATOM 1429 C CA . LEU A 1 181 ? -4.878 7.697 -5.366 1.00 46.09 181 LEU A CA 1
ATOM 1430 C C . LEU A 1 181 ? -5.041 8.883 -6.333 1.00 46.09 181 LEU A C 1
ATOM 1432 O O . LEU A 1 181 ? -5.571 9.918 -5.937 1.00 46.09 181 LEU A O 1
ATOM 1436 N N . LEU A 1 182 ? -4.693 8.731 -7.616 1.00 39.31 182 LEU A N 1
ATOM 1437 C CA . LEU A 1 182 ? -4.849 9.803 -8.613 1.00 39.31 182 LEU A CA 1
ATOM 1438 C C . LEU A 1 182 ? -6.323 10.174 -8.868 1.00 39.31 182 LEU A C 1
ATOM 1440 O O . LEU A 1 182 ? -6.643 11.347 -9.049 1.00 39.31 182 LEU A O 1
ATOM 1444 N N . LYS A 1 183 ? -7.254 9.211 -8.772 1.00 39.53 183 LYS A N 1
ATOM 1445 C CA . LYS A 1 183 ? -8.701 9.496 -8.847 1.00 39.53 183 LYS A CA 1
ATOM 1446 C C . LYS A 1 183 ? -9.260 10.058 -7.530 1.00 39.53 183 LYS A C 1
ATOM 1448 O O . LYS A 1 183 ? -10.312 10.692 -7.542 1.00 39.53 183 LYS A O 1
ATOM 1453 N N . GLN A 1 184 ? -8.560 9.834 -6.411 1.00 42.12 184 GLN A N 1
ATOM 1454 C CA . GLN A 1 184 ? -8.913 10.334 -5.079 1.00 42.12 184 GLN A CA 1
ATOM 1455 C C . GLN A 1 184 ? -8.790 11.860 -5.016 1.00 42.12 184 GLN A C 1
ATOM 1457 O O . GLN A 1 184 ? -9.709 12.507 -4.532 1.00 42.12 184 GLN A O 1
ATOM 1462 N N . LEU A 1 185 ? -7.701 12.430 -5.551 1.00 32.91 185 LEU A N 1
ATOM 1463 C CA . LEU A 1 185 ? -7.479 13.881 -5.561 1.00 32.91 185 LEU A CA 1
ATOM 1464 C C . LEU A 1 185 ? -8.482 14.601 -6.478 1.00 32.91 185 LEU A C 1
ATOM 1466 O O . LEU A 1 185 ? -9.007 15.645 -6.117 1.00 32.91 185 LEU A O 1
ATOM 1470 N N . TRP A 1 186 ? -8.799 14.009 -7.635 1.00 28.22 186 TRP A N 1
ATOM 1471 C CA . TRP A 1 186 ? -9.728 14.586 -8.611 1.00 28.22 186 TRP A CA 1
ATOM 1472 C C . TRP A 1 186 ? -11.182 14.619 -8.111 1.00 28.22 186 TRP A C 1
ATOM 1474 O O . TRP A 1 186 ? -11.843 15.643 -8.238 1.00 28.22 186 TRP A O 1
ATOM 1484 N N . TYR A 1 187 ? -11.670 13.547 -7.470 1.00 33.69 187 TYR A N 1
ATOM 1485 C CA . TYR A 1 187 ?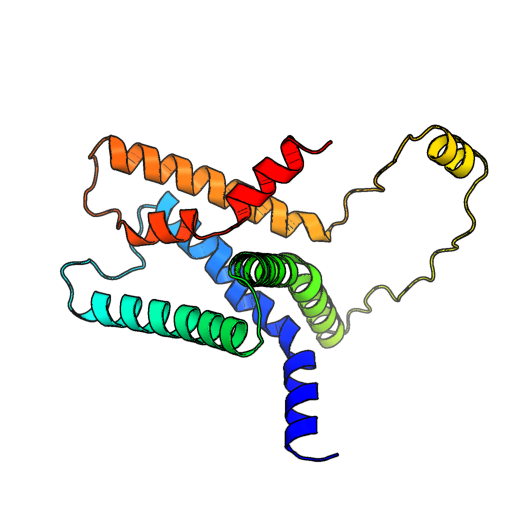 -13.027 13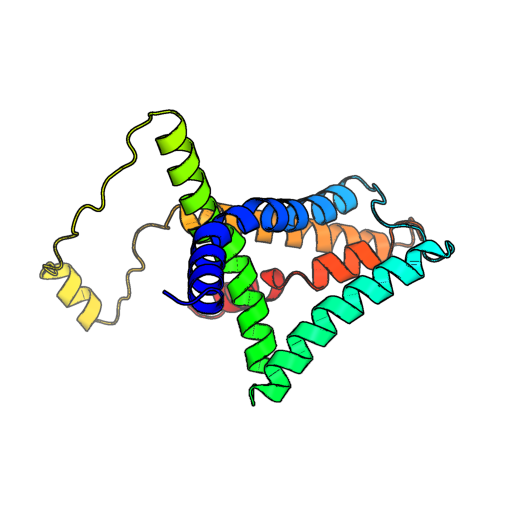.521 -6.900 1.00 33.69 187 TYR A CA 1
ATOM 1486 C C . TYR A 1 187 ? -13.189 14.398 -5.649 1.00 33.69 187 TYR A C 1
ATOM 1488 O O . TYR A 1 187 ? -14.293 14.858 -5.388 1.00 33.69 187 TYR A O 1
ATOM 1496 N N . TRP A 1 188 ? -12.118 14.632 -4.882 1.00 30.97 188 TRP A N 1
ATOM 1497 C CA . TRP A 1 188 ? -12.150 15.511 -3.704 1.00 30.97 188 TRP A CA 1
ATOM 1498 C C . TRP A 1 188 ? -11.973 16.996 -4.056 1.00 30.97 188 TRP A C 1
ATOM 1500 O O . TRP A 1 188 ? -12.536 17.842 -3.377 1.00 30.97 188 TRP A O 1
ATOM 1510 N N . LEU A 1 189 ? -11.218 17.323 -5.114 1.00 34.47 189 LEU A N 1
ATOM 1511 C CA . LEU A 1 189 ? -11.019 18.708 -5.572 1.00 34.47 189 LEU A CA 1
ATOM 1512 C C . LEU A 1 189 ? -12.195 19.263 -6.392 1.00 34.47 189 LEU A C 1
ATOM 1514 O O . LEU A 1 189 ? -12.312 20.477 -6.507 1.00 34.47 189 LEU A O 1
ATOM 1518 N N . PHE A 1 190 ? -13.043 18.402 -6.968 1.00 31.56 190 PHE A N 1
ATOM 1519 C CA . PHE A 1 190 ? -14.158 18.810 -7.841 1.00 31.56 190 PHE A CA 1
ATOM 1520 C C . PHE A 1 190 ? -15.555 18.419 -7.336 1.00 31.56 190 PHE A C 1
ATOM 1522 O O . PHE A 1 190 ? -16.540 18.662 -8.029 1.00 31.56 190 PHE A O 1
ATOM 1529 N N . ILE A 1 191 ? -15.659 17.839 -6.137 1.00 35.56 191 ILE A N 1
ATOM 1530 C CA . ILE A 1 191 ? -16.934 17.696 -5.419 1.00 35.56 191 ILE A CA 1
ATOM 1531 C C . ILE A 1 191 ? -16.764 18.292 -4.016 1.00 35.56 191 ILE A C 1
ATOM 1533 O O . ILE A 1 191 ? -16.669 17.585 -3.012 1.00 35.56 191 ILE A O 1
ATOM 1537 N N . GLN A 1 192 ? -16.699 19.618 -3.990 1.00 37.16 192 GLN A N 1
ATOM 1538 C CA . GLN A 1 192 ? -17.306 20.484 -2.977 1.00 37.16 192 GLN A CA 1
ATOM 1539 C C . GLN A 1 192 ? -18.165 21.507 -3.721 1.00 37.16 192 GLN A C 1
ATOM 1541 O O . GLN A 1 192 ? -19.142 21.981 -3.107 1.00 37.16 192 GLN A O 1
#

pLDDT: mean 76.09, std 14.55, range [28.22, 92.62]

Nearest PDB structures (foldseek):
  6wlb-assembly1_B  TM=7.401E-01  e=5.341E-03  Populus tremula x Populus tremuloides
  5c21-assembly1_B  TM=1.989E-01  e=4.157E+00  Escherichia coli